Protein AF-A0A3N5FBN2-F1 (afdb_monomer_lite)

Sequence (336 aa):
PTGGQVFPREQIDEIKRAEARDLQRFDVDFDLPEHFTPEFPAPIFLTTRPDLGDVTGGRALTIKNFYDIMIGKLTPVQMEGLRLLLTPFPQEEFNQTEDRKVADPSLGVTCLDCHANFHTNAAFHLTPDVRPQNVRTRLDTPSLRAMFNQQIHGSKRSLRSVEDFTEFEQRTAYFNGDHVSATRKGVNLPDRPNQVAMMAQMQNIIDLPPAPKLDPRGRLLPDKASAAELEGERVFLGKGRCAECHVPGMSFLDNNMHDLRLERFYETGQVANQQKTIPDGPIKTFTLRGIKDSPPYLHDGRLLTLADTAEYFNLVLGLKLTQPEKDSLVAYMLAL

Foldseek 3Di:
DDFWKAAAPVLQVQCCVQPVFGPDFPPDHDDDDPVLWFDPPDFWAFQVCNVPAGLQPRDWDALRCLCVSCPPPDDPLLSLLSNQQRQADAFQQAAQDPNHRDDHGHNHDGNCSCCTNQAGRQIWTFQLPDDDPQAGAIFTRHRLAQQLLAQADDFQDRQGHVLSVVQCCQQAVRHSRDNVSCVVRPGDGDDRVGNSVSNRVNSNGTHFHDLPQADLQQDGDPVPDDPLLNLLVVCCVPLLVQCVALPRNSQGGDNDWDFLQCCVPDPFQDADPSHGHDGPPTTGGDGLRNVQRGADDDRRRPRSAQLSVLVVSCVSVVSPDDPSNSSSNSSNSVSD

Structure (mmCIF, N/CA/C/O backbone):
data_AF-A0A3N5FBN2-F1
#
_entry.id   AF-A0A3N5FBN2-F1
#
loop_
_atom_site.group_PDB
_atom_site.id
_atom_site.type_symbol
_atom_site.label_atom_id
_atom_site.label_alt_id
_atom_site.label_comp_id
_atom_site.label_asym_id
_atom_site.label_entity_id
_atom_site.label_seq_id
_atom_site.pdbx_PDB_ins_code
_atom_site.Cartn_x
_atom_site.Cartn_y
_atom_site.Cartn_z
_atom_site.occupancy
_atom_site.B_iso_or_equiv
_atom_site.auth_seq_id
_atom_site.auth_comp_id
_atom_site.auth_asym_id
_atom_site.auth_atom_id
_atom_site.pdbx_PDB_model_num
ATOM 1 N N . PRO A 1 1 ? 20.652 -11.255 5.566 1.00 55.09 1 PRO A N 1
ATOM 2 C CA . PRO A 1 1 ? 20.003 -10.996 4.256 1.00 55.09 1 PRO A CA 1
ATOM 3 C C . PRO A 1 1 ? 20.655 -9.817 3.525 1.00 55.09 1 PRO A C 1
ATOM 5 O O . PRO A 1 1 ? 20.899 -8.772 4.131 1.00 55.09 1 PRO A O 1
ATOM 8 N N . THR A 1 2 ? 20.937 -9.992 2.236 1.00 69.88 2 THR A N 1
ATOM 9 C CA . THR A 1 2 ? 21.115 -8.886 1.283 1.00 69.88 2 THR A CA 1
ATOM 10 C C . THR A 1 2 ? 19.824 -8.049 1.265 1.00 69.88 2 THR A C 1
ATOM 12 O O . THR A 1 2 ? 18.771 -8.519 1.694 1.00 69.88 2 THR A O 1
ATOM 15 N N . GLY A 1 3 ? 19.907 -6.768 0.901 1.00 72.94 3 GLY A N 1
ATOM 16 C CA . GLY A 1 3 ? 18.744 -5.874 0.823 1.00 72.94 3 GLY A CA 1
ATOM 17 C C . GLY A 1 3 ? 17.663 -6.364 -0.145 1.00 72.94 3 GLY A C 1
ATOM 18 O O . GLY A 1 3 ? 17.723 -7.478 -0.666 1.00 72.94 3 GLY A O 1
ATOM 19 N N . GLY A 1 4 ? 16.689 -5.500 -0.418 1.00 85.50 4 GLY A N 1
ATOM 20 C CA . GLY A 1 4 ? 15.937 -5.633 -1.660 1.00 85.50 4 GLY A CA 1
ATOM 21 C C . GLY A 1 4 ? 14.522 -6.153 -1.575 1.00 85.50 4 GLY A C 1
ATOM 22 O O . GLY A 1 4 ? 14.041 -6.538 -0.508 1.00 85.50 4 GLY A O 1
ATOM 23 N N . GLN A 1 5 ? 13.870 -6.072 -2.727 1.00 93.75 5 GLN A N 1
ATOM 24 C CA . GLN A 1 5 ? 12.488 -6.476 -2.926 1.00 93.75 5 GLN A CA 1
ATOM 25 C C . GLN A 1 5 ? 12.387 -8.006 -2.942 1.00 93.75 5 GLN A C 1
ATOM 27 O O . GLN A 1 5 ? 13.303 -8.695 -3.407 1.00 93.75 5 GLN A O 1
ATOM 32 N N . VAL A 1 6 ? 11.289 -8.527 -2.403 1.00 95.75 6 VAL A N 1
ATOM 33 C CA . VAL A 1 6 ? 10.918 -9.945 -2.427 1.00 95.75 6 VAL A CA 1
ATOM 34 C C . VAL A 1 6 ? 9.430 -10.022 -2.748 1.00 95.75 6 VAL A C 1
ATOM 36 O O . VAL A 1 6 ? 8.633 -9.297 -2.152 1.00 95.75 6 VAL A O 1
ATOM 39 N N . PHE A 1 7 ? 9.071 -10.889 -3.691 1.00 96.88 7 PHE A N 1
ATOM 40 C CA . PHE A 1 7 ? 7.720 -11.006 -4.236 1.00 96.88 7 PHE A CA 1
ATOM 41 C C . PHE A 1 7 ? 7.067 -12.327 -3.815 1.00 96.88 7 PHE A C 1
ATOM 43 O O . PHE A 1 7 ? 7.776 -13.331 -3.700 1.00 96.88 7 PHE A O 1
ATOM 50 N N . PRO A 1 8 ? 5.737 -12.362 -3.618 1.00 96.69 8 PRO A N 1
ATOM 51 C CA . PRO A 1 8 ? 5.014 -13.607 -3.381 1.00 96.69 8 PRO A CA 1
ATOM 52 C C . PRO A 1 8 ? 5.072 -14.520 -4.613 1.00 96.69 8 PRO A C 1
ATOM 54 O O . PRO A 1 8 ? 5.223 -14.068 -5.753 1.00 96.69 8 PRO A O 1
ATOM 57 N N . ARG A 1 9 ? 4.897 -15.825 -4.391 1.00 95.94 9 ARG A N 1
ATOM 58 C CA . ARG A 1 9 ? 4.989 -16.839 -5.449 1.00 95.94 9 ARG A CA 1
ATOM 59 C C . ARG A 1 9 ? 3.986 -16.623 -6.585 1.00 95.94 9 ARG A C 1
ATOM 61 O O . ARG A 1 9 ? 4.355 -16.774 -7.742 1.00 95.94 9 ARG A O 1
ATOM 68 N N . GLU A 1 10 ? 2.758 -16.226 -6.268 1.00 95.62 10 GLU A N 1
ATOM 69 C CA . GLU A 1 10 ? 1.705 -15.987 -7.264 1.00 95.62 10 GLU A CA 1
ATOM 70 C C . GLU A 1 10 ? 2.082 -14.870 -8.246 1.00 95.62 10 GLU A C 1
ATOM 72 O O . GLU A 1 10 ? 1.910 -15.023 -9.455 1.00 95.62 10 GLU A O 1
ATOM 77 N N . GLN A 1 11 ? 2.686 -13.785 -7.744 1.00 97.19 11 GLN A N 1
ATOM 78 C CA . GLN A 1 11 ? 3.210 -12.701 -8.577 1.00 97.19 11 GLN A CA 1
ATOM 79 C C . GLN A 1 11 ? 4.353 -13.192 -9.475 1.00 97.19 11 GLN A C 1
ATOM 81 O O . GLN A 1 11 ? 4.387 -12.861 -10.660 1.00 97.19 11 GLN A O 1
ATOM 86 N N . ILE A 1 12 ? 5.289 -13.975 -8.925 1.00 97.62 12 ILE A N 1
ATOM 87 C CA . ILE A 1 12 ? 6.411 -14.544 -9.689 1.00 97.62 12 ILE A CA 1
ATOM 88 C C . ILE A 1 12 ? 5.877 -15.417 -10.831 1.00 97.62 12 ILE A C 1
ATOM 90 O O . ILE A 1 12 ? 6.264 -15.225 -11.985 1.00 97.62 12 ILE A O 1
ATOM 94 N N . ASP A 1 13 ? 4.967 -16.341 -10.520 1.00 97.75 13 ASP A N 1
ATOM 95 C CA . ASP A 1 13 ? 4.407 -17.286 -11.484 1.00 97.75 13 ASP A CA 1
ATOM 96 C C . ASP A 1 13 ? 3.589 -16.562 -12.572 1.00 97.75 13 ASP A C 1
ATOM 98 O O . ASP A 1 13 ? 3.721 -16.877 -13.760 1.00 97.75 13 ASP A O 1
ATOM 102 N N . GLU A 1 14 ? 2.806 -15.540 -12.209 1.00 97.81 14 GLU A N 1
ATOM 103 C CA . GLU A 1 14 ? 2.014 -14.759 -13.164 1.00 97.81 14 GLU A CA 1
ATOM 104 C C . GLU A 1 14 ? 2.883 -13.923 -14.108 1.00 97.81 14 GLU A C 1
ATOM 106 O O . GLU A 1 14 ? 2.680 -13.959 -15.325 1.00 97.81 14 GLU A O 1
ATOM 111 N N . ILE A 1 15 ? 3.887 -13.211 -13.590 1.00 98.00 15 ILE A N 1
ATOM 112 C CA . ILE A 1 15 ? 4.797 -12.404 -14.417 1.00 98.00 15 ILE A CA 1
ATOM 113 C C . ILE A 1 15 ? 5.663 -13.298 -15.307 1.00 98.00 15 ILE A C 1
ATOM 115 O O . ILE A 1 15 ? 5.871 -12.987 -16.484 1.00 98.00 15 ILE A O 1
ATOM 119 N N . LYS A 1 16 ? 6.092 -14.460 -14.811 1.00 97.56 16 LYS A N 1
ATOM 120 C CA . LYS A 1 16 ? 6.801 -15.451 -15.625 1.00 97.56 16 LYS A CA 1
ATOM 121 C C . LYS A 1 16 ? 5.926 -15.965 -16.763 1.00 97.56 16 LYS A C 1
ATOM 123 O O . LYS A 1 16 ? 6.380 -16.017 -17.906 1.00 97.56 16 LYS A O 1
ATOM 128 N N . ARG A 1 17 ? 4.661 -16.286 -16.484 1.00 97.94 17 ARG A N 1
ATOM 129 C CA . ARG A 1 17 ? 3.686 -16.743 -17.485 1.00 97.94 17 ARG A CA 1
ATOM 130 C C . ARG A 1 17 ? 3.372 -15.668 -18.524 1.00 97.94 17 ARG A C 1
ATOM 132 O O . ARG A 1 17 ? 3.369 -15.956 -19.720 1.00 97.94 17 ARG A O 1
ATOM 139 N N . ALA A 1 18 ? 3.084 -14.447 -18.085 1.00 97.00 18 ALA A N 1
ATOM 140 C CA . ALA A 1 18 ? 2.644 -13.370 -18.960 1.00 97.00 18 ALA A CA 1
ATOM 141 C C . ALA A 1 18 ? 3.819 -12.729 -19.706 1.00 97.00 18 ALA A C 1
ATOM 143 O O . ALA A 1 18 ? 3.781 -12.572 -20.927 1.00 97.00 18 ALA A O 1
ATOM 144 N N . GLU A 1 19 ? 4.894 -12.377 -19.004 1.00 96.38 19 GLU A N 1
ATOM 145 C CA . GLU A 1 19 ? 5.986 -11.556 -19.528 1.00 96.38 19 GLU A CA 1
ATOM 146 C C . GLU A 1 19 ? 7.231 -12.355 -19.923 1.00 96.38 19 GLU A C 1
ATOM 148 O O . GLU A 1 19 ? 8.004 -11.851 -20.735 1.00 96.38 19 GLU A O 1
ATOM 153 N N . ALA A 1 20 ? 7.376 -13.604 -19.458 1.00 95.44 20 ALA A N 1
ATOM 154 C CA . ALA A 1 20 ? 8.627 -14.374 -19.498 1.00 95.44 20 ALA A CA 1
ATOM 155 C C . ALA A 1 20 ? 9.775 -13.697 -18.722 1.00 95.44 20 ALA A C 1
ATOM 157 O O . ALA A 1 20 ? 10.949 -13.897 -19.027 1.00 95.44 20 ALA A O 1
ATOM 158 N N . ARG A 1 21 ? 9.422 -12.892 -17.712 1.00 95.62 21 ARG A N 1
ATOM 159 C CA . ARG A 1 21 ? 10.345 -12.236 -16.784 1.00 95.62 21 ARG A CA 1
ATOM 160 C C . ARG A 1 21 ? 10.300 -12.968 -15.447 1.00 95.62 21 ARG A C 1
ATOM 162 O O . ARG A 1 21 ? 9.219 -13.298 -14.975 1.00 95.62 21 ARG A O 1
ATOM 169 N N . ASP A 1 22 ? 11.461 -13.247 -14.865 1.00 95.31 22 ASP A N 1
ATOM 170 C CA . ASP A 1 22 ? 11.550 -13.974 -13.597 1.00 95.31 22 ASP A CA 1
ATOM 171 C C . ASP A 1 22 ? 11.827 -13.010 -12.437 1.00 95.31 22 ASP A C 1
ATOM 173 O O . ASP A 1 22 ? 12.806 -12.258 -12.453 1.00 95.31 22 ASP A O 1
ATOM 177 N N . LEU A 1 23 ? 10.929 -13.025 -11.452 1.00 97.00 23 LEU A N 1
ATOM 178 C CA . LEU A 1 23 ? 11.005 -12.229 -10.228 1.00 97.00 23 LEU A CA 1
ATOM 179 C C . LEU A 1 23 ? 11.581 -13.030 -9.045 1.00 97.00 23 LEU A C 1
ATOM 181 O O . LEU A 1 23 ? 11.702 -12.500 -7.939 1.00 97.00 23 LEU A O 1
ATOM 185 N N . GLN A 1 24 ? 11.951 -14.296 -9.259 1.00 96.62 24 GLN A N 1
ATOM 186 C CA . GLN A 1 24 ? 12.518 -15.147 -8.225 1.00 96.62 24 GLN A CA 1
ATOM 187 C C . GLN A 1 24 ? 13.975 -14.787 -7.934 1.00 96.62 24 GLN A C 1
ATOM 189 O O . GLN A 1 24 ? 14.838 -14.782 -8.817 1.00 96.62 24 GLN A O 1
ATOM 194 N N . ARG A 1 25 ? 14.267 -14.567 -6.652 1.00 95.56 25 ARG A N 1
ATOM 195 C CA . ARG A 1 25 ? 15.630 -14.414 -6.152 1.00 95.56 25 ARG A CA 1
ATOM 196 C C . ARG A 1 25 ? 16.228 -15.768 -5.783 1.00 95.56 25 ARG A C 1
ATOM 198 O O . ARG A 1 25 ? 15.530 -16.640 -5.286 1.00 95.56 25 ARG A O 1
ATOM 205 N N . PHE A 1 26 ? 17.532 -15.941 -5.997 1.00 94.56 26 PHE A N 1
ATOM 206 C CA . PHE A 1 26 ? 18.230 -17.179 -5.612 1.00 94.56 26 PHE A CA 1
ATOM 207 C C . PHE A 1 26 ? 18.734 -17.173 -4.161 1.00 94.56 26 PHE A C 1
ATOM 209 O O . PHE A 1 26 ? 19.199 -18.199 -3.670 1.00 94.56 26 PHE A O 1
ATOM 216 N N . ASP A 1 27 ? 18.735 -16.013 -3.496 1.00 93.19 27 ASP A N 1
ATOM 217 C CA . ASP A 1 27 ? 19.344 -15.815 -2.176 1.00 93.19 27 ASP A CA 1
ATOM 218 C C . ASP A 1 27 ? 18.335 -15.666 -1.027 1.00 93.19 27 ASP A C 1
ATOM 220 O O . ASP A 1 27 ? 18.734 -15.702 0.139 1.00 93.19 27 ASP A O 1
ATOM 224 N N . VAL A 1 28 ? 17.049 -15.489 -1.339 1.00 92.69 28 VAL A N 1
ATOM 225 C CA . VAL A 1 28 ? 15.956 -15.367 -0.370 1.00 92.69 28 VAL A CA 1
ATOM 226 C C . VAL A 1 28 ? 14.634 -15.783 -1.011 1.00 92.69 28 VAL A C 1
ATOM 228 O O . VAL A 1 28 ? 14.390 -15.474 -2.176 1.00 92.69 28 VAL A O 1
ATOM 231 N N . ASP A 1 29 ? 13.779 -16.425 -0.219 1.00 91.94 29 ASP A N 1
ATOM 232 C CA . ASP A 1 29 ? 12.409 -16.778 -0.588 1.00 91.94 29 ASP A CA 1
ATOM 233 C C . ASP A 1 29 ? 11.395 -15.937 0.198 1.00 91.94 29 ASP A C 1
ATOM 235 O O . ASP A 1 29 ? 11.692 -15.396 1.268 1.00 91.94 29 ASP A O 1
ATOM 239 N N . PHE A 1 30 ? 10.181 -15.842 -0.342 1.00 94.44 30 PHE A N 1
ATOM 240 C CA . PHE A 1 30 ? 9.044 -15.242 0.346 1.00 94.44 30 PHE A CA 1
ATOM 241 C C . PHE A 1 30 ? 8.575 -16.132 1.504 1.00 94.44 30 PHE A C 1
ATOM 243 O O . PHE A 1 30 ? 8.477 -17.351 1.360 1.00 94.44 30 PHE A O 1
ATOM 250 N N . ASP A 1 31 ? 8.299 -15.525 2.657 1.00 91.75 31 ASP A N 1
ATOM 251 C CA . ASP A 1 31 ? 8.153 -16.223 3.936 1.00 91.75 31 ASP A CA 1
ATOM 252 C C . ASP A 1 31 ? 6.702 -16.426 4.397 1.00 91.75 31 ASP A C 1
ATOM 254 O O . ASP A 1 31 ? 6.462 -17.225 5.305 1.00 91.75 31 ASP A O 1
ATOM 258 N N . LEU A 1 32 ? 5.729 -15.744 3.782 1.00 94.31 32 LEU A N 1
ATOM 259 C CA . LEU A 1 32 ? 4.322 -15.849 4.169 1.00 94.31 32 LEU A CA 1
ATOM 260 C C . LEU A 1 32 ? 3.564 -16.897 3.332 1.00 94.31 32 LEU A C 1
ATOM 262 O O . LEU A 1 32 ? 3.661 -16.897 2.104 1.00 94.31 32 LEU A O 1
ATOM 266 N N . PRO A 1 33 ? 2.770 -17.773 3.975 1.00 93.44 33 PRO A N 1
ATOM 267 C CA . PRO A 1 33 ? 1.781 -18.607 3.296 1.00 93.44 33 PRO A CA 1
ATOM 268 C C . PRO A 1 33 ? 0.705 -17.793 2.562 1.00 93.44 33 PRO A C 1
ATOM 270 O O . PRO A 1 33 ? 0.315 -16.724 3.021 1.00 93.44 33 PRO A O 1
ATOM 273 N N . GLU A 1 34 ? 0.136 -18.378 1.507 1.00 91.31 34 GLU A N 1
ATOM 274 C CA . GLU A 1 34 ? -0.904 -17.776 0.646 1.00 91.31 34 GLU A CA 1
ATOM 275 C C . GLU A 1 34 ? -2.137 -17.264 1.415 1.00 91.31 34 GLU A C 1
ATOM 277 O O . GLU A 1 34 ? -2.664 -16.195 1.142 1.00 91.31 34 GLU A O 1
ATOM 282 N N . HIS A 1 35 ? -2.581 -17.968 2.459 1.00 92.38 35 HIS A N 1
ATOM 283 C CA . HIS A 1 35 ? -3.747 -17.538 3.245 1.00 92.38 35 HIS A CA 1
ATOM 284 C C . HIS A 1 35 ? -3.490 -16.313 4.145 1.00 92.38 35 HIS A C 1
ATOM 286 O O . HIS A 1 35 ? -4.415 -15.843 4.807 1.00 92.38 35 HIS A O 1
ATOM 292 N N . PHE A 1 36 ? -2.247 -15.822 4.204 1.00 95.50 36 PHE A N 1
ATOM 293 C CA . PHE A 1 36 ? -1.873 -14.569 4.866 1.00 95.50 36 PHE A CA 1
ATOM 294 C C . PHE A 1 36 ? -1.474 -13.469 3.875 1.00 95.50 36 PHE A C 1
ATOM 296 O O . PHE A 1 36 ? -1.027 -12.405 4.305 1.00 95.50 36 PHE A O 1
ATOM 303 N N . THR A 1 37 ? -1.629 -13.704 2.571 1.00 95.56 37 THR A N 1
ATOM 304 C CA . THR A 1 37 ? -1.415 -12.697 1.529 1.00 95.56 37 THR A CA 1
ATOM 305 C C . THR A 1 37 ? -2.749 -12.177 0.975 1.00 95.56 37 THR A C 1
ATOM 307 O O . THR A 1 37 ? -3.788 -12.809 1.186 1.00 95.56 37 THR A O 1
ATOM 310 N N . PRO A 1 38 ? -2.760 -11.004 0.315 1.00 95.88 38 PRO A N 1
ATOM 311 C CA . PRO A 1 38 ? -3.951 -10.437 -0.312 1.00 95.88 38 PRO A CA 1
ATOM 312 C C . PRO A 1 38 ? -4.529 -11.347 -1.390 1.00 95.88 38 PRO A C 1
ATOM 314 O O . PRO A 1 38 ? -3.824 -12.181 -1.954 1.00 95.88 38 PRO A O 1
ATOM 317 N N . GLU A 1 39 ? -5.793 -11.113 -1.743 1.00 93.88 39 GLU A N 1
ATOM 318 C CA . GLU A 1 39 ? -6.372 -11.691 -2.955 1.00 93.88 39 GLU A CA 1
ATOM 319 C C . GLU A 1 39 ? -5.544 -11.289 -4.186 1.00 93.88 39 GLU A C 1
ATOM 321 O O . GLU A 1 39 ? -5.259 -10.105 -4.407 1.00 93.88 39 GLU A O 1
ATOM 326 N N . PHE A 1 40 ? -5.199 -12.276 -5.015 1.00 95.56 40 PHE A N 1
ATOM 327 C CA . PHE A 1 40 ? -4.430 -12.072 -6.232 1.00 95.56 40 PHE A CA 1
ATOM 328 C C . PHE A 1 40 ? -5.126 -12.673 -7.472 1.00 95.56 40 PHE A C 1
ATOM 330 O O . PHE A 1 40 ? -5.479 -13.853 -7.464 1.00 95.56 40 PHE A O 1
ATOM 337 N N . PRO A 1 41 ? -5.278 -11.914 -8.577 1.00 95.56 41 PRO A N 1
ATOM 338 C CA . PRO A 1 41 ? -5.005 -10.484 -8.707 1.00 95.56 41 PRO A CA 1
ATOM 339 C C . PRO A 1 41 ? -6.118 -9.631 -8.082 1.00 95.56 41 PRO A C 1
ATOM 341 O O . PRO A 1 41 ? -7.301 -9.928 -8.218 1.00 95.56 41 PRO A O 1
ATOM 344 N N . ALA A 1 42 ? -5.742 -8.510 -7.472 1.00 96.00 42 ALA A N 1
ATOM 345 C CA . ALA A 1 42 ? -6.706 -7.601 -6.865 1.00 96.00 42 ALA A CA 1
ATOM 346 C C . ALA A 1 42 ? -7.579 -6.880 -7.923 1.00 96.00 42 ALA A C 1
ATOM 348 O O . ALA A 1 42 ? -7.069 -6.502 -8.985 1.00 96.00 42 ALA A O 1
ATOM 349 N N . PRO A 1 43 ? -8.867 -6.603 -7.645 1.00 97.25 43 PRO A N 1
ATOM 350 C CA . PRO A 1 43 ? -9.725 -5.841 -8.553 1.00 97.25 43 PRO A CA 1
ATOM 351 C C . PRO A 1 43 ? -9.313 -4.362 -8.640 1.00 97.25 43 PRO A C 1
ATOM 353 O O . PRO A 1 43 ? -8.721 -3.811 -7.704 1.00 97.25 43 PRO A O 1
ATOM 356 N N . ILE A 1 44 ? -9.683 -3.689 -9.736 1.00 98.06 44 ILE A N 1
ATOM 357 C CA . ILE A 1 44 ? -9.472 -2.240 -9.914 1.00 98.06 44 ILE A CA 1
ATOM 358 C C . ILE A 1 44 ? -10.810 -1.531 -10.068 1.00 98.06 44 ILE A C 1
ATOM 360 O O . ILE A 1 44 ? -11.592 -1.849 -10.959 1.00 98.06 44 ILE A O 1
ATOM 364 N N . PHE A 1 45 ? -11.015 -0.497 -9.257 1.00 97.81 45 PHE A N 1
ATOM 365 C CA . PHE A 1 45 ? -12.152 0.414 -9.347 1.00 97.81 45 PHE A CA 1
ATOM 366 C C . PHE A 1 45 ? -11.659 1.790 -9.796 1.00 97.81 45 PHE A C 1
ATOM 368 O O . PHE A 1 45 ? -10.576 2.219 -9.398 1.00 97.81 45 PHE A O 1
ATOM 375 N N . LEU A 1 46 ? -12.433 2.476 -10.641 1.00 98.12 46 LEU A N 1
ATOM 376 C CA . LEU A 1 46 ? -12.060 3.783 -11.188 1.00 98.12 46 LEU A CA 1
ATOM 377 C C . LEU A 1 46 ? -12.990 4.880 -10.673 1.00 98.12 46 LEU A C 1
ATOM 379 O O . LEU A 1 46 ? -14.202 4.805 -10.876 1.00 98.12 46 LEU A O 1
ATOM 383 N N . THR A 1 47 ? -12.423 5.959 -10.129 1.00 97.19 47 THR A N 1
ATOM 384 C CA . THR A 1 47 ? -13.194 7.139 -9.689 1.00 97.19 47 THR A CA 1
ATOM 385 C C . THR A 1 47 ? -13.890 7.850 -10.853 1.00 97.19 47 THR A C 1
ATOM 387 O O . THR A 1 47 ? -14.924 8.491 -10.680 1.00 97.19 47 THR A O 1
ATOM 390 N N . THR A 1 48 ? -13.342 7.727 -12.065 1.00 97.19 48 THR A N 1
ATOM 391 C CA . THR A 1 48 ? -13.867 8.338 -13.295 1.00 97.19 48 THR A CA 1
ATOM 392 C C . THR A 1 48 ? -14.967 7.514 -13.963 1.00 97.19 48 THR A C 1
ATOM 394 O O . THR A 1 48 ? -15.705 8.048 -14.792 1.00 97.19 48 THR A O 1
ATOM 397 N N . ARG A 1 49 ? -15.072 6.221 -13.630 1.00 96.31 49 ARG A N 1
ATOM 398 C CA . ARG A 1 49 ? -16.039 5.261 -14.188 1.00 96.31 49 ARG A CA 1
ATOM 399 C C . ARG A 1 49 ? -16.576 4.318 -13.101 1.00 96.31 49 ARG A C 1
ATOM 401 O O . ARG A 1 49 ? -16.400 3.101 -13.203 1.00 96.31 49 ARG A O 1
ATOM 408 N N . PRO A 1 50 ? -17.246 4.857 -12.063 1.00 95.81 50 PRO A N 1
ATOM 409 C CA . PRO A 1 50 ? -17.773 4.048 -10.962 1.00 95.81 50 PRO A CA 1
ATOM 410 C C . PRO A 1 50 ? -18.852 3.049 -11.415 1.00 95.81 50 PRO A C 1
ATOM 412 O O . PRO A 1 50 ? -19.146 2.091 -10.708 1.00 95.81 50 PRO A O 1
ATOM 415 N N . ASP A 1 51 ? -19.429 3.245 -12.604 1.00 96.31 51 ASP A N 1
ATOM 416 C CA . ASP A 1 51 ? -20.417 2.363 -13.224 1.00 96.31 51 ASP A CA 1
ATOM 417 C C . ASP A 1 51 ? -19.853 1.006 -13.678 1.00 96.31 51 ASP A C 1
ATOM 419 O O . ASP A 1 51 ? -20.619 0.064 -13.862 1.00 96.31 51 ASP A O 1
ATOM 423 N N . LEU A 1 52 ? -18.533 0.890 -13.864 1.00 96.94 52 LEU A N 1
ATOM 424 C CA . LEU A 1 52 ? -17.915 -0.305 -14.447 1.00 96.94 52 LEU A CA 1
ATOM 425 C C . LEU A 1 52 ? -17.609 -1.424 -13.443 1.00 96.94 52 LEU A C 1
ATOM 427 O O . LEU A 1 52 ? -17.349 -2.547 -13.870 1.00 96.94 52 LEU A O 1
ATOM 431 N N . GLY A 1 53 ? -17.627 -1.149 -12.135 1.00 96.44 53 GLY A N 1
ATOM 432 C CA . GLY A 1 53 ? -17.171 -2.114 -11.129 1.00 96.44 53 GLY A CA 1
ATOM 433 C C . GLY A 1 53 ? -15.682 -2.456 -11.292 1.00 96.44 53 GLY A C 1
ATOM 434 O O . GLY A 1 53 ? -14.876 -1.559 -11.539 1.00 96.44 53 GLY A O 1
ATOM 435 N N . ASP A 1 54 ? -15.318 -3.736 -11.143 1.00 97.31 54 ASP A N 1
ATOM 436 C CA . ASP A 1 54 ? -13.946 -4.196 -11.399 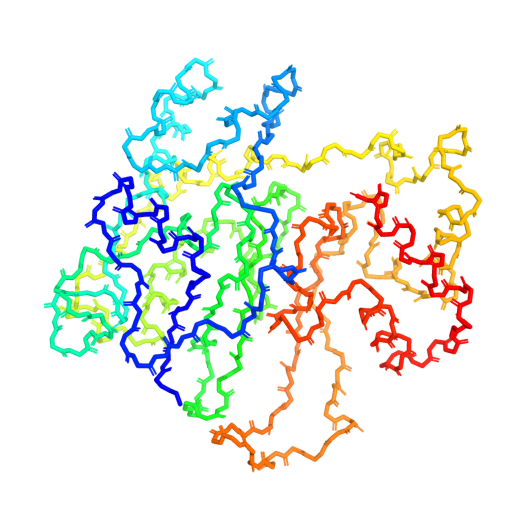1.00 97.31 54 ASP A CA 1
ATOM 437 C C . ASP A 1 54 ? -13.616 -4.128 -12.897 1.00 97.31 54 ASP A C 1
ATOM 439 O O . ASP A 1 54 ? -14.152 -4.880 -13.715 1.00 97.31 54 ASP A O 1
ATOM 443 N N . VAL A 1 55 ? -12.682 -3.250 -13.264 1.00 97.62 55 VAL A N 1
ATOM 444 C CA . VAL A 1 55 ? -12.290 -3.055 -14.663 1.00 97.62 55 VAL A CA 1
ATOM 445 C C . VAL A 1 55 ? -11.307 -4.101 -15.187 1.00 97.62 55 VAL A C 1
ATOM 447 O O . VAL A 1 55 ? -11.071 -4.122 -16.399 1.00 97.62 55 VAL A O 1
ATOM 450 N N . THR A 1 56 ? -10.742 -4.954 -14.327 1.00 96.19 56 THR A N 1
ATOM 451 C CA . THR A 1 56 ? -9.742 -5.964 -14.719 1.00 96.19 56 THR A CA 1
ATOM 452 C C . THR A 1 56 ? -10.366 -7.251 -15.245 1.00 96.19 56 THR A C 1
ATOM 454 O O . THR A 1 56 ? -9.773 -7.922 -16.098 1.00 96.19 56 THR A O 1
ATOM 457 N N . GLY A 1 57 ? -11.571 -7.581 -14.768 1.00 92.44 57 GLY A N 1
ATOM 458 C CA . GLY A 1 57 ? -12.206 -8.869 -15.026 1.00 92.44 57 GLY A CA 1
ATOM 459 C C . GLY A 1 57 ? -11.431 -10.024 -14.389 1.00 92.44 57 GLY A C 1
ATOM 460 O O . GLY A 1 57 ? -11.300 -11.073 -15.018 1.00 92.44 57 GLY A O 1
ATOM 461 N N . GLY A 1 58 ? -10.853 -9.803 -13.201 1.00 95.50 58 GLY A N 1
ATOM 462 C CA . GLY A 1 58 ? -10.037 -10.788 -12.480 1.00 95.50 58 GLY A CA 1
ATOM 463 C C . GLY A 1 58 ? -8.677 -11.093 -13.120 1.00 95.50 58 GLY A C 1
ATOM 464 O O . GLY A 1 58 ? -8.135 -12.178 -12.924 1.00 95.50 58 GLY A O 1
ATOM 465 N N . ARG A 1 59 ? -8.124 -10.176 -13.929 1.00 97.19 59 ARG A N 1
ATOM 466 C CA . ARG A 1 59 ? -6.816 -10.346 -14.592 1.00 97.19 59 ARG A CA 1
ATOM 467 C C . ARG A 1 59 ? -5.743 -9.468 -13.947 1.00 97.19 59 ARG A C 1
ATOM 469 O O . ARG A 1 59 ? -5.977 -8.291 -13.677 1.00 97.19 59 ARG A O 1
ATOM 476 N N . ALA A 1 60 ? -4.536 -10.008 -13.782 1.00 97.44 60 ALA A N 1
ATOM 477 C CA . ALA A 1 60 ? -3.365 -9.211 -13.429 1.00 97.44 60 ALA A CA 1
ATOM 478 C C . ALA A 1 60 ? -2.985 -8.296 -14.604 1.00 97.44 60 ALA A C 1
ATOM 480 O O . ALA A 1 60 ? -2.882 -8.750 -15.751 1.00 97.44 60 ALA A O 1
ATOM 481 N N . LEU A 1 61 ? -2.785 -7.007 -14.335 1.00 97.75 61 LEU A N 1
ATOM 482 C CA . LEU A 1 61 ? -2.261 -6.067 -15.316 1.00 97.75 61 LEU A CA 1
ATOM 483 C C . LEU A 1 61 ? -0.783 -6.342 -15.573 1.00 97.75 61 LEU A C 1
ATOM 485 O O . LEU A 1 61 ? 0.016 -6.458 -14.652 1.00 97.75 61 LEU A O 1
ATOM 489 N N . THR A 1 62 ? -0.430 -6.396 -16.850 1.00 98.06 62 THR A N 1
ATOM 490 C CA . THR A 1 62 ? 0.937 -6.579 -17.341 1.00 98.06 62 THR A CA 1
ATOM 491 C C . THR A 1 62 ? 1.168 -5.657 -18.524 1.00 98.06 62 THR A C 1
ATOM 493 O O . THR A 1 62 ? 0.216 -5.219 -19.189 1.00 98.06 62 THR A O 1
ATOM 496 N N . ILE A 1 63 ? 2.432 -5.413 -18.871 1.00 98.12 63 ILE A N 1
ATOM 497 C CA . ILE A 1 63 ? 2.756 -4.582 -20.041 1.00 98.12 63 ILE A CA 1
ATOM 498 C C . ILE A 1 63 ? 2.203 -5.169 -21.354 1.00 98.12 63 ILE A C 1
ATOM 500 O O . ILE A 1 63 ? 2.055 -4.455 -22.344 1.00 98.12 63 ILE A O 1
ATOM 504 N N . LYS A 1 64 ? 1.856 -6.464 -21.375 1.00 98.06 64 LYS A N 1
ATOM 505 C CA . LYS A 1 64 ? 1.327 -7.155 -22.559 1.00 98.06 64 LYS A CA 1
ATOM 506 C C . LYS A 1 64 ? -0.192 -7.093 -22.707 1.00 98.06 64 LYS A C 1
ATOM 508 O O . LYS A 1 64 ? -0.678 -7.299 -23.815 1.00 98.06 64 LYS A O 1
ATOM 513 N N . ASN A 1 65 ? -0.944 -6.839 -21.633 1.00 97.81 65 ASN A N 1
ATOM 514 C CA . ASN A 1 65 ? -2.413 -6.899 -21.662 1.00 97.81 65 ASN A CA 1
ATOM 515 C C . ASN A 1 65 ? -3.112 -5.588 -21.266 1.00 97.81 65 ASN A C 1
ATOM 517 O O . ASN A 1 65 ? -4.314 -5.463 -21.499 1.00 97.81 65 ASN A O 1
ATOM 521 N N . PHE A 1 66 ? -2.391 -4.606 -20.709 1.00 98.38 66 PHE A N 1
ATOM 522 C CA . PHE A 1 66 ? -3.007 -3.399 -20.147 1.00 98.38 66 PHE A CA 1
ATOM 523 C C . PHE A 1 66 ? -3.868 -2.637 -21.156 1.00 98.38 66 PHE A C 1
ATOM 525 O O . PHE A 1 66 ? -4.953 -2.180 -20.808 1.00 98.38 66 PHE A O 1
ATOM 532 N N . TYR A 1 67 ? -3.419 -2.544 -22.412 1.00 98.44 67 TYR A N 1
ATOM 533 C CA . TYR A 1 67 ? -4.149 -1.828 -23.451 1.00 98.44 67 TYR A CA 1
ATOM 534 C C . TYR A 1 67 ? -5.494 -2.497 -23.762 1.00 98.44 67 TYR A C 1
ATOM 536 O O . TYR A 1 67 ? -6.512 -1.817 -23.754 1.00 98.44 67 TYR A O 1
ATOM 544 N N . ASP A 1 68 ? -5.519 -3.822 -23.956 1.00 98.06 68 ASP A N 1
ATOM 545 C CA . ASP A 1 68 ? -6.755 -4.601 -24.162 1.00 98.06 68 ASP A CA 1
ATOM 546 C C . ASP A 1 68 ? -7.731 -4.434 -22.992 1.00 98.06 68 ASP A C 1
ATOM 548 O O . ASP A 1 68 ? -8.921 -4.194 -23.183 1.00 98.06 68 ASP A O 1
ATOM 552 N N . ILE A 1 69 ? -7.216 -4.505 -21.762 1.00 98.00 69 ILE A N 1
ATOM 553 C CA . ILE A 1 69 ? -8.041 -4.393 -20.557 1.00 98.00 69 ILE A CA 1
ATOM 554 C C . ILE A 1 69 ? -8.639 -2.987 -20.419 1.00 98.00 69 ILE A C 1
ATOM 556 O O . ILE A 1 69 ? -9.786 -2.852 -19.983 1.00 98.00 69 ILE A O 1
ATOM 560 N N . MET A 1 70 ? -7.883 -1.944 -20.763 1.00 98.19 70 MET A N 1
ATOM 561 C CA . MET A 1 70 ? -8.193 -0.566 -20.372 1.00 98.19 70 MET A CA 1
ATOM 562 C C . MET A 1 70 ? -8.682 0.338 -21.507 1.00 98.19 70 MET A C 1
ATOM 564 O O . MET A 1 70 ? -9.153 1.453 -21.246 1.00 98.19 70 MET A O 1
ATOM 568 N N . ILE A 1 71 ? -8.586 -0.101 -22.762 1.00 97.69 71 ILE A N 1
ATOM 569 C CA . ILE A 1 71 ? -9.039 0.688 -23.908 1.00 97.69 71 ILE A CA 1
ATOM 570 C C . ILE A 1 71 ? -10.537 1.009 -23.789 1.00 97.69 71 ILE A C 1
ATOM 572 O O . ILE A 1 71 ? -11.358 0.168 -23.428 1.00 97.69 71 ILE A O 1
ATOM 576 N N . GLY A 1 72 ? -10.895 2.274 -24.028 1.00 96.81 72 GLY A N 1
ATOM 577 C CA . GLY A 1 72 ? -12.262 2.783 -23.855 1.00 96.81 72 GLY A CA 1
ATOM 578 C C . GLY A 1 72 ? -12.673 3.074 -22.403 1.00 96.81 72 GLY A C 1
ATOM 579 O O . GLY A 1 72 ? -13.742 3.646 -22.185 1.00 96.81 72 GLY A O 1
ATOM 580 N N . LYS A 1 73 ? -11.835 2.729 -21.415 1.00 97.62 73 LYS A N 1
ATOM 581 C CA . LYS A 1 73 ? -12.046 3.042 -19.988 1.00 97.62 73 LYS A CA 1
ATOM 582 C C . LYS A 1 73 ? -11.165 4.201 -19.518 1.00 97.62 73 LYS A C 1
ATOM 584 O O . LYS A 1 73 ? -11.616 5.016 -18.719 1.00 97.62 73 LYS A O 1
ATOM 589 N N . LEU A 1 74 ? -9.936 4.277 -20.032 1.00 98.38 74 LEU A N 1
ATOM 590 C CA . LEU A 1 74 ? -8.940 5.294 -19.683 1.00 98.38 74 LEU A CA 1
ATOM 591 C C . LEU A 1 74 ? -8.765 6.346 -20.784 1.00 98.38 74 LEU A C 1
ATOM 593 O O . LEU A 1 74 ? -8.917 6.057 -21.973 1.00 98.38 74 LEU A O 1
ATOM 597 N N . THR A 1 75 ? -8.382 7.563 -20.390 1.00 98.38 75 THR A N 1
ATOM 598 C CA . THR A 1 75 ? -7.910 8.586 -21.337 1.00 98.38 75 THR A CA 1
ATOM 599 C C . THR A 1 75 ? -6.521 8.225 -21.886 1.00 98.38 75 THR A C 1
ATOM 601 O O . THR A 1 75 ? -5.803 7.442 -21.260 1.00 98.38 75 THR A O 1
ATOM 604 N N . PRO A 1 76 ? -6.074 8.817 -23.013 1.00 98.06 76 PRO A N 1
ATOM 605 C CA . PRO A 1 76 ? -4.726 8.574 -23.535 1.00 98.06 76 PRO A CA 1
ATOM 606 C C . PRO A 1 76 ? -3.604 8.880 -22.532 1.00 98.06 76 PRO A C 1
ATOM 608 O O . PRO A 1 76 ? -2.618 8.155 -22.474 1.00 98.06 76 PRO A O 1
ATOM 611 N N . VAL A 1 77 ? -3.775 9.917 -21.704 1.00 97.94 77 VAL A N 1
ATOM 612 C CA . VAL A 1 77 ? -2.788 10.316 -20.687 1.00 97.94 77 VAL A CA 1
ATOM 613 C C . VAL A 1 77 ? -2.700 9.276 -19.566 1.00 97.94 77 VAL A C 1
ATOM 615 O O . VAL A 1 77 ? -1.607 8.887 -19.166 1.00 97.94 77 VAL A O 1
ATOM 618 N N . GLN A 1 78 ? -3.845 8.776 -19.097 1.00 98.38 78 GLN A N 1
ATOM 619 C CA . GLN A 1 78 ? -3.908 7.709 -18.092 1.00 98.38 78 GLN A CA 1
ATOM 620 C C . GLN A 1 78 ? -3.366 6.384 -18.637 1.00 98.38 78 GLN A C 1
ATOM 622 O O . GLN A 1 78 ? -2.643 5.684 -17.937 1.00 98.38 78 GLN A O 1
ATOM 627 N N . MET A 1 79 ? -3.667 6.063 -19.899 1.00 98.62 79 MET A N 1
ATOM 628 C CA . MET A 1 79 ? -3.143 4.875 -20.575 1.00 98.62 79 MET A CA 1
ATOM 629 C C . MET A 1 79 ? -1.611 4.899 -20.653 1.00 98.62 79 MET A C 1
ATOM 631 O O . MET A 1 79 ? -0.968 3.888 -20.378 1.00 98.62 79 MET A O 1
ATOM 635 N N . GLU A 1 80 ? -1.018 6.049 -20.984 1.00 98.44 80 GLU A N 1
ATOM 636 C CA . GLU A 1 80 ? 0.440 6.199 -20.995 1.00 98.44 80 GLU A CA 1
ATOM 637 C C . GLU A 1 80 ? 1.032 6.126 -19.581 1.00 98.44 80 GLU A C 1
ATOM 639 O O . GLU A 1 80 ? 2.026 5.435 -19.365 1.00 98.44 80 GLU A O 1
ATOM 644 N N . GLY A 1 81 ? 0.378 6.745 -18.593 1.00 98.44 81 GLY A N 1
ATOM 645 C CA . GLY A 1 81 ? 0.740 6.592 -17.183 1.00 98.44 81 GLY A CA 1
ATOM 646 C C . GLY A 1 81 ? 0.750 5.130 -16.732 1.00 98.44 81 GLY A C 1
ATOM 647 O O . GLY A 1 81 ? 1.697 4.690 -16.085 1.00 98.44 81 GLY A O 1
ATOM 648 N N . LEU A 1 82 ? -0.260 4.352 -17.130 1.00 98.69 82 LEU A N 1
ATOM 649 C CA . LEU A 1 82 ? -0.331 2.920 -16.849 1.00 98.69 82 LEU A CA 1
ATOM 650 C C . LEU A 1 82 ? 0.792 2.140 -17.544 1.00 98.69 82 LEU A C 1
ATOM 652 O O . LEU A 1 82 ? 1.438 1.309 -16.909 1.00 98.69 82 LEU A O 1
ATOM 656 N N . ARG A 1 83 ? 1.068 2.430 -18.823 1.00 98.56 83 ARG A N 1
ATOM 657 C CA . ARG A 1 83 ? 2.183 1.814 -19.557 1.00 98.56 83 ARG A CA 1
ATOM 658 C C . ARG A 1 83 ? 3.514 2.058 -18.844 1.00 98.56 83 ARG A C 1
ATOM 660 O O . ARG A 1 83 ? 4.315 1.134 -18.731 1.00 98.56 83 ARG A O 1
ATOM 667 N N . LEU A 1 84 ? 3.751 3.280 -18.362 1.00 98.31 84 LEU A N 1
ATOM 668 C CA . LEU A 1 84 ? 4.965 3.643 -17.626 1.00 98.31 84 LEU A CA 1
ATOM 669 C C . LEU A 1 84 ? 5.083 2.873 -16.302 1.00 98.31 84 LEU A C 1
ATOM 671 O O . LEU A 1 84 ? 6.146 2.326 -16.027 1.00 98.31 84 LEU A O 1
ATOM 675 N N . LEU A 1 85 ? 3.995 2.753 -15.533 1.00 98.31 85 LEU A N 1
ATOM 676 C CA . LEU A 1 85 ? 3.966 1.990 -14.273 1.00 98.31 85 LEU A CA 1
ATOM 677 C C . LEU A 1 85 ? 4.199 0.480 -14.467 1.00 98.31 85 LEU A C 1
ATOM 679 O O . LEU A 1 85 ? 4.680 -0.187 -13.551 1.00 98.31 85 LEU A O 1
ATOM 683 N N . LEU A 1 86 ? 3.875 -0.040 -15.654 1.00 98.31 86 LEU A N 1
ATOM 684 C CA . LEU A 1 86 ? 4.099 -1.425 -16.084 1.00 98.31 86 LEU A CA 1
ATOM 685 C C . LEU A 1 86 ? 5.419 -1.627 -16.842 1.00 98.31 86 LEU A C 1
ATOM 687 O O . LEU A 1 86 ? 5.717 -2.738 -17.274 1.00 98.31 86 LEU A O 1
ATOM 691 N N . THR A 1 87 ? 6.204 -0.572 -17.063 1.00 98.06 87 THR A N 1
ATOM 692 C CA . THR A 1 87 ? 7.480 -0.691 -17.773 1.00 98.06 87 THR A CA 1
ATOM 693 C C . THR A 1 87 ? 8.560 -1.162 -16.793 1.00 98.06 87 THR A C 1
ATOM 695 O O . THR A 1 87 ? 8.723 -0.539 -15.743 1.00 98.06 87 THR A O 1
ATOM 698 N N . PRO A 1 88 ? 9.300 -2.246 -17.097 1.00 97.06 88 PRO A N 1
ATOM 699 C CA . PRO A 1 88 ? 10.354 -2.725 -16.215 1.00 97.06 88 PRO A CA 1
ATOM 700 C C . PRO A 1 88 ? 11.589 -1.826 -16.300 1.00 97.06 88 PRO A C 1
ATOM 702 O O . PRO A 1 88 ? 12.008 -1.439 -17.395 1.00 97.06 88 PRO A O 1
ATOM 705 N N . PHE A 1 89 ? 12.189 -1.538 -15.146 1.00 96.25 89 PHE A N 1
ATOM 706 C CA . PHE A 1 89 ? 13.443 -0.798 -15.024 1.00 96.25 89 PHE A CA 1
ATOM 707 C C . PHE A 1 89 ? 14.420 -1.510 -14.084 1.00 96.25 89 PHE A C 1
ATOM 709 O O . PHE A 1 89 ? 13.972 -2.145 -13.123 1.00 96.25 89 PHE A O 1
ATOM 716 N N . PRO A 1 90 ? 15.745 -1.373 -14.305 1.00 95.62 90 PRO A N 1
ATOM 717 C CA . PRO A 1 90 ? 16.752 -1.961 -13.432 1.00 95.62 90 PRO A CA 1
ATOM 718 C C . PRO A 1 90 ? 16.554 -1.582 -11.963 1.00 95.62 90 PRO A C 1
ATOM 720 O O . PRO A 1 90 ? 16.219 -0.446 -11.628 1.00 95.62 90 PRO A O 1
ATOM 723 N N . GLN A 1 91 ? 16.821 -2.547 -11.095 1.00 95.06 91 GLN A N 1
ATOM 724 C CA . GLN A 1 91 ? 16.721 -2.457 -9.643 1.00 95.06 91 GLN A CA 1
ATOM 725 C C . GLN A 1 91 ? 17.947 -3.170 -9.033 1.00 95.06 91 GLN A C 1
ATOM 727 O O . GLN A 1 91 ? 18.630 -3.948 -9.706 1.00 95.06 91 GLN A O 1
ATOM 732 N N . GLU A 1 92 ? 18.298 -2.881 -7.779 1.00 94.62 92 GLU A N 1
ATOM 733 C CA . GLU A 1 92 ? 19.527 -3.367 -7.135 1.00 94.62 92 GLU A CA 1
ATOM 734 C C . GLU A 1 92 ? 19.732 -4.885 -7.229 1.00 94.62 92 GLU A C 1
ATOM 736 O O . GLU A 1 92 ? 20.849 -5.328 -7.504 1.00 94.62 92 GLU A O 1
ATOM 741 N N . GLU A 1 93 ? 18.668 -5.664 -7.058 1.00 94.94 93 GLU A N 1
ATOM 742 C CA . GLU A 1 93 ? 18.643 -7.122 -7.129 1.00 94.94 93 GLU A CA 1
ATOM 743 C C . GLU A 1 93 ? 18.229 -7.652 -8.513 1.00 94.94 93 GLU A C 1
ATOM 745 O O . GLU A 1 93 ? 18.664 -8.741 -8.894 1.00 94.94 93 GLU A O 1
ATOM 750 N N . PHE A 1 94 ? 17.462 -6.879 -9.288 1.00 96.06 94 PHE A N 1
ATOM 751 C CA . PHE A 1 94 ? 16.980 -7.238 -10.629 1.00 96.06 94 PHE A CA 1
ATOM 752 C C . PHE A 1 94 ? 17.616 -6.335 -11.696 1.00 96.06 94 PHE A C 1
ATOM 754 O O . PHE A 1 94 ? 17.115 -5.254 -12.003 1.00 96.06 94 PHE A O 1
ATOM 761 N N . ASN A 1 95 ? 18.749 -6.756 -12.260 1.00 95.88 95 ASN A N 1
ATOM 762 C CA . ASN A 1 95 ? 19.499 -5.973 -13.249 1.00 95.88 95 ASN A CA 1
ATOM 763 C C . ASN A 1 95 ? 20.388 -6.865 -14.136 1.00 95.88 95 ASN A C 1
ATOM 765 O O . ASN A 1 95 ? 20.331 -8.095 -14.071 1.00 95.88 95 ASN A O 1
ATOM 769 N N . GLN A 1 96 ? 21.215 -6.221 -14.964 1.00 95.06 96 GLN A N 1
ATOM 770 C CA . GLN A 1 96 ? 22.069 -6.866 -15.962 1.00 95.06 96 GLN A CA 1
ATOM 771 C C . GLN A 1 96 ? 23.477 -7.236 -15.466 1.00 95.06 96 GLN A C 1
ATOM 773 O O . GLN A 1 96 ? 24.198 -7.943 -16.169 1.00 95.06 96 GLN A O 1
ATOM 778 N N . THR A 1 97 ? 23.901 -6.755 -14.295 1.00 94.00 97 THR A N 1
ATOM 779 C CA . THR A 1 97 ? 25.274 -6.913 -13.793 1.00 94.00 97 THR A CA 1
ATOM 780 C C . THR A 1 97 ? 25.432 -8.152 -12.906 1.00 94.00 97 THR A C 1
ATOM 782 O O . THR A 1 97 ? 24.482 -8.885 -12.620 1.00 94.00 97 THR A O 1
ATOM 785 N N . GLU A 1 98 ? 26.669 -8.471 -12.534 1.00 92.44 98 GLU A N 1
ATOM 786 C CA . GLU A 1 98 ? 27.053 -9.670 -11.778 1.00 92.44 98 GLU A CA 1
ATOM 787 C C . GLU A 1 98 ? 26.589 -9.678 -10.315 1.00 92.44 98 GLU A C 1
ATOM 789 O O . GLU A 1 98 ? 26.540 -10.733 -9.688 1.00 92.44 98 GLU A O 1
ATOM 794 N N . ASP A 1 99 ? 26.242 -8.517 -9.764 1.00 92.69 99 ASP A N 1
ATOM 795 C CA . ASP A 1 99 ? 25.801 -8.350 -8.379 1.00 92.69 99 ASP A CA 1
ATOM 796 C C . ASP A 1 99 ? 24.291 -8.556 -8.172 1.00 92.69 99 ASP A C 1
ATOM 798 O O . ASP A 1 99 ? 23.838 -8.577 -7.020 1.00 92.69 99 ASP A O 1
ATOM 802 N N . ARG A 1 100 ? 23.537 -8.769 -9.264 1.00 94.44 100 ARG A N 1
ATOM 803 C CA . ARG A 1 100 ? 22.122 -9.170 -9.256 1.00 94.44 100 ARG A CA 1
ATOM 804 C C . ARG A 1 100 ? 21.869 -10.386 -8.359 1.00 94.44 100 ARG A C 1
ATOM 806 O O . ARG A 1 100 ? 22.759 -11.202 -8.108 1.00 94.44 100 ARG A O 1
ATOM 813 N N . LYS A 1 101 ? 20.626 -10.527 -7.900 1.00 95.62 101 LYS A N 1
ATOM 814 C CA . LYS A 1 101 ? 20.164 -11.635 -7.043 1.00 95.62 101 LYS A CA 1
ATOM 815 C C . LYS A 1 101 ? 19.181 -12.572 -7.735 1.00 95.62 101 LYS A C 1
ATOM 817 O O . LYS A 1 101 ? 18.529 -13.381 -7.085 1.00 95.62 101 LYS A O 1
ATOM 822 N N . VAL A 1 102 ? 19.133 -12.488 -9.059 1.00 95.38 102 VAL A N 1
ATOM 823 C CA . VAL A 1 102 ? 18.370 -13.360 -9.953 1.00 95.38 102 VAL A CA 1
ATOM 824 C C . VAL A 1 102 ? 19.306 -14.153 -10.860 1.00 95.38 102 VAL A C 1
ATOM 826 O O . VAL A 1 102 ? 20.437 -13.731 -11.115 1.00 95.38 102 VAL A O 1
ATOM 829 N N . ALA A 1 103 ? 18.855 -15.319 -11.325 1.00 94.75 103 ALA A N 1
ATOM 830 C CA . ALA A 1 103 ? 19.692 -16.240 -12.097 1.00 94.75 103 ALA A CA 1
ATOM 831 C C . ALA A 1 103 ? 20.209 -15.592 -13.397 1.00 94.75 103 ALA A C 1
ATOM 833 O O . ALA A 1 103 ? 21.421 -15.494 -13.629 1.00 94.75 103 ALA A O 1
ATOM 834 N N . ASP A 1 104 ? 19.287 -15.057 -14.192 1.00 95.69 104 ASP A N 1
ATOM 835 C CA . ASP A 1 104 ? 19.573 -14.478 -15.501 1.00 95.69 104 ASP A CA 1
ATOM 836 C C . ASP A 1 104 ? 19.615 -12.942 -15.457 1.00 95.69 104 ASP A C 1
ATOM 838 O O . ASP A 1 104 ? 18.971 -12.331 -14.600 1.00 95.69 104 ASP A O 1
ATOM 842 N N . PRO A 1 105 ? 20.369 -12.289 -16.360 1.00 96.19 105 PRO A N 1
ATOM 843 C CA . PRO A 1 105 ? 20.306 -10.839 -16.529 1.00 96.19 105 PRO A CA 1
ATOM 844 C C . PRO A 1 105 ? 18.855 -10.371 -16.746 1.00 96.19 105 PRO A C 1
ATOM 846 O O . PRO A 1 105 ? 18.143 -10.900 -17.601 1.00 96.19 105 PRO A O 1
ATOM 849 N N . SER A 1 106 ? 18.403 -9.399 -15.950 1.00 94.69 106 SER A N 1
ATOM 850 C CA . SER A 1 106 ? 16.998 -8.979 -15.892 1.00 94.69 106 SER A CA 1
ATOM 851 C C . SER A 1 106 ? 16.805 -7.539 -16.361 1.00 94.69 106 SER A C 1
ATOM 853 O O . SER A 1 106 ? 17.596 -6.651 -16.037 1.00 94.69 106 SER A O 1
ATOM 855 N N . LEU A 1 107 ? 15.698 -7.294 -17.078 1.00 94.50 107 LEU A N 1
ATOM 856 C CA . LEU A 1 107 ? 15.209 -5.941 -17.387 1.00 94.50 107 LEU A CA 1
ATOM 857 C C . LEU A 1 107 ? 14.788 -5.165 -16.128 1.00 94.50 107 LEU A C 1
ATOM 859 O O . LEU A 1 107 ? 14.624 -3.950 -16.190 1.00 94.50 107 LEU A O 1
ATOM 863 N N . GLY A 1 108 ? 14.645 -5.865 -15.002 1.00 95.62 108 GLY A N 1
ATOM 864 C CA . GLY A 1 108 ? 14.334 -5.303 -13.702 1.00 95.62 108 GLY A CA 1
ATOM 865 C C . GLY A 1 108 ? 12.881 -5.506 -13.294 1.00 95.62 108 GLY A C 1
ATOM 866 O O . GLY A 1 108 ? 12.283 -6.540 -13.609 1.00 95.62 108 GLY A O 1
ATOM 867 N N . VAL A 1 109 ? 12.332 -4.536 -12.568 1.00 96.75 109 VAL A N 1
ATOM 868 C CA . VAL A 1 109 ? 10.989 -4.586 -11.968 1.00 96.75 109 VAL A CA 1
ATOM 869 C C . VAL A 1 109 ? 10.136 -3.407 -12.421 1.00 96.75 109 VAL A C 1
ATOM 871 O O . VAL A 1 109 ? 10.655 -2.369 -12.832 1.00 96.75 109 VAL A O 1
ATOM 874 N N . THR A 1 110 ? 8.823 -3.576 -12.354 1.00 97.12 110 THR A N 1
ATOM 875 C CA . THR A 1 110 ? 7.822 -2.535 -12.603 1.00 97.12 110 THR A CA 1
ATOM 876 C C . THR A 1 110 ? 7.288 -1.999 -11.272 1.00 97.12 110 THR A C 1
ATOM 878 O O . THR A 1 110 ? 7.373 -2.671 -10.240 1.00 97.12 110 THR A O 1
ATOM 881 N N . CYS A 1 111 ? 6.669 -0.814 -11.268 1.00 96.38 111 CYS A N 1
ATOM 882 C CA . CYS A 1 111 ? 5.966 -0.332 -10.074 1.00 96.38 111 CYS A CA 1
ATOM 883 C C . CYS A 1 111 ? 4.845 -1.303 -9.664 1.00 96.38 111 CYS A C 1
ATOM 885 O O . CYS A 1 111 ? 4.653 -1.557 -8.474 1.00 96.38 111 CYS A O 1
ATOM 887 N N . LEU A 1 112 ? 4.134 -1.875 -10.642 1.00 97.56 112 LEU A N 1
ATOM 888 C CA . LEU A 1 112 ? 3.020 -2.793 -10.393 1.00 97.56 112 LEU A CA 1
ATOM 889 C C . LEU A 1 112 ? 3.451 -4.254 -10.159 1.00 97.56 112 LEU A C 1
ATOM 891 O O . LEU A 1 112 ? 2.584 -5.100 -9.979 1.00 97.56 112 LEU A O 1
ATOM 895 N N . ASP A 1 113 ? 4.752 -4.562 -10.076 1.00 97.12 113 ASP A N 1
ATOM 896 C CA . ASP A 1 113 ? 5.203 -5.856 -9.538 1.00 97.12 113 ASP A CA 1
ATOM 897 C C . ASP A 1 113 ? 5.058 -5.899 -8.012 1.00 97.12 113 ASP A C 1
ATOM 899 O O . ASP A 1 113 ? 4.677 -6.920 -7.444 1.00 97.12 113 ASP A O 1
ATOM 903 N N . CYS A 1 114 ? 5.353 -4.773 -7.351 1.00 94.12 114 CYS A N 1
ATOM 904 C CA . CYS A 1 114 ? 5.151 -4.570 -5.912 1.00 94.12 114 CYS A CA 1
ATOM 905 C C . CYS A 1 114 ? 3.712 -4.146 -5.594 1.00 94.12 114 CYS A C 1
ATOM 907 O O . CYS A 1 114 ? 3.192 -4.445 -4.527 1.00 94.12 114 CYS A O 1
ATOM 909 N N . HIS A 1 115 ? 3.082 -3.416 -6.516 1.00 96.06 115 HIS A N 1
ATOM 910 C CA . HIS A 1 115 ? 1.735 -2.880 -6.354 1.00 96.06 115 HIS A CA 1
ATOM 911 C C . HIS A 1 115 ? 0.776 -3.489 -7.379 1.00 96.06 115 HIS A C 1
ATOM 913 O O . HIS A 1 115 ? 0.186 -2.765 -8.187 1.00 96.06 115 HIS A O 1
ATOM 919 N N . ALA A 1 116 ? 0.663 -4.818 -7.398 1.00 96.81 116 ALA A N 1
ATOM 920 C CA . ALA A 1 116 ? -0.149 -5.535 -8.376 1.00 96.81 116 ALA A CA 1
ATOM 921 C C . ALA A 1 116 ? -1.573 -4.972 -8.436 1.00 96.81 116 ALA A C 1
ATOM 923 O O . ALA A 1 116 ? -2.262 -4.857 -7.423 1.00 96.81 116 ALA A O 1
ATOM 924 N N . ASN A 1 117 ? -2.006 -4.567 -9.634 1.00 97.81 117 ASN A N 1
ATOM 925 C CA . ASN A 1 117 ? -3.297 -3.909 -9.844 1.00 97.81 117 ASN A CA 1
ATOM 926 C C . ASN A 1 117 ? -3.549 -2.714 -8.894 1.00 97.81 117 ASN A C 1
ATOM 928 O O . ASN A 1 117 ? -4.673 -2.485 -8.451 1.00 97.81 117 ASN A O 1
ATOM 932 N N . PHE A 1 118 ? -2.505 -1.934 -8.584 1.00 97.81 118 PHE A N 1
ATOM 933 C CA . PHE A 1 118 ? -2.532 -0.807 -7.637 1.00 97.81 118 PHE A CA 1
ATOM 934 C C . PHE A 1 118 ? -2.887 -1.201 -6.192 1.00 97.81 118 PHE A C 1
ATOM 936 O O . PHE A 1 118 ? -3.197 -0.352 -5.349 1.00 97.81 118 PHE A O 1
ATOM 943 N N . HIS A 1 119 ? -2.822 -2.486 -5.869 1.00 97.44 119 HIS A N 1
ATOM 944 C CA . HIS A 1 119 ? -3.012 -3.011 -4.529 1.00 97.44 119 HIS A CA 1
ATOM 945 C C . HIS A 1 119 ? -1.722 -3.632 -3.999 1.00 97.44 119 HIS A C 1
ATOM 947 O O . HIS A 1 119 ? -0.767 -3.817 -4.745 1.00 97.44 119 HIS A O 1
ATOM 953 N N . THR A 1 120 ? -1.674 -3.898 -2.697 1.00 95.56 120 THR A N 1
ATOM 954 C CA . THR A 1 120 ? -0.586 -4.708 -2.149 1.00 95.56 120 THR A CA 1
ATOM 955 C C . THR A 1 120 ? -0.730 -6.153 -2.626 1.00 95.56 120 THR A C 1
ATOM 957 O O . THR A 1 120 ? -1.844 -6.632 -2.831 1.00 95.56 120 THR A O 1
ATOM 960 N N . ASN A 1 121 ? 0.391 -6.842 -2.799 1.00 95.69 121 ASN A N 1
ATOM 961 C CA . ASN A 1 121 ? 0.459 -8.298 -2.934 1.00 95.69 121 ASN A CA 1
ATOM 962 C C . ASN A 1 121 ? 1.315 -8.912 -1.807 1.00 95.69 121 ASN A C 1
ATOM 964 O O . ASN A 1 121 ? 1.853 -10.001 -1.961 1.00 95.69 121 ASN A O 1
ATOM 968 N N . ALA A 1 122 ? 1.492 -8.195 -0.690 1.00 95.94 122 ALA A N 1
ATOM 969 C CA . ALA A 1 122 ? 2.411 -8.525 0.403 1.00 95.94 122 ALA A CA 1
ATOM 970 C C . ALA A 1 122 ? 3.898 -8.615 0.013 1.00 95.94 122 ALA A C 1
ATOM 972 O O . ALA A 1 122 ? 4.721 -9.031 0.839 1.00 95.94 122 ALA A O 1
ATOM 973 N N . ALA A 1 123 ? 4.279 -8.213 -1.211 1.00 95.69 123 ALA A N 1
ATOM 974 C CA . ALA A 1 123 ? 5.682 -8.001 -1.536 1.00 95.69 123 ALA A CA 1
ATOM 975 C C . ALA A 1 123 ? 6.281 -7.012 -0.537 1.00 95.69 123 ALA A C 1
ATOM 977 O O . ALA A 1 123 ? 5.624 -6.070 -0.088 1.00 95.69 123 ALA A O 1
ATOM 978 N N . PHE A 1 124 ? 7.545 -7.212 -0.198 1.00 94.25 124 PHE A N 1
ATOM 979 C CA . PHE A 1 124 ? 8.208 -6.378 0.790 1.00 94.25 124 PHE A CA 1
ATOM 980 C C . PHE A 1 124 ? 9.596 -5.968 0.336 1.00 94.25 124 PHE A C 1
ATOM 982 O O . PHE A 1 124 ? 10.224 -6.602 -0.511 1.00 94.25 124 PHE A O 1
ATOM 989 N N . HIS A 1 125 ? 10.102 -4.909 0.955 1.00 92.44 125 HIS A N 1
ATOM 990 C CA . HIS A 1 125 ? 11.449 -4.404 0.741 1.00 92.44 125 HIS A CA 1
ATOM 991 C C . HIS A 1 125 ? 12.095 -4.075 2.082 1.00 92.44 125 HIS A C 1
ATOM 993 O O . HIS A 1 125 ? 11.447 -3.553 2.983 1.00 92.44 125 HIS A O 1
ATOM 999 N N . LEU A 1 126 ? 13.388 -4.342 2.250 1.00 91.31 126 LEU A N 1
ATOM 1000 C CA . LEU A 1 126 ? 14.119 -3.785 3.388 1.00 91.31 126 LEU A CA 1
ATOM 1001 C C . LEU A 1 126 ? 14.304 -2.272 3.223 1.00 91.31 126 LEU A C 1
ATOM 1003 O O . LEU A 1 126 ? 14.851 -1.828 2.212 1.00 91.31 126 LEU A O 1
ATOM 1007 N N . THR A 1 127 ? 13.943 -1.482 4.238 1.00 89.19 127 THR A N 1
ATOM 1008 C CA . THR A 1 127 ? 14.000 -0.011 4.163 1.00 89.19 127 THR A CA 1
ATOM 1009 C C . THR A 1 127 ? 15.357 0.496 3.657 1.00 89.19 127 THR A C 1
ATOM 1011 O O . THR A 1 127 ? 16.395 0.122 4.211 1.00 89.19 127 THR A O 1
ATOM 1014 N N . PRO A 1 128 ? 15.410 1.335 2.609 1.00 88.50 128 PRO A N 1
ATOM 1015 C CA . PRO A 1 128 ? 16.672 1.845 2.083 1.00 88.50 128 PRO A CA 1
ATOM 1016 C C . PRO A 1 128 ? 17.245 3.003 2.921 1.00 88.50 128 PRO A C 1
ATOM 1018 O O . PRO A 1 128 ? 18.391 3.382 2.691 1.00 88.50 128 PRO A O 1
ATOM 1021 N N . ASP A 1 129 ? 16.508 3.534 3.907 1.00 86.00 129 ASP A N 1
ATOM 1022 C CA . ASP A 1 129 ? 16.930 4.701 4.711 1.00 86.00 129 ASP A CA 1
ATOM 1023 C C . ASP A 1 129 ? 17.922 4.382 5.817 1.00 86.00 129 ASP A C 1
ATOM 1025 O O . ASP A 1 129 ? 18.633 5.262 6.299 1.00 86.00 129 ASP A O 1
ATOM 1029 N N . VAL A 1 130 ? 17.919 3.138 6.287 1.00 88.31 130 VAL A N 1
ATOM 1030 C CA . VAL A 1 130 ? 18.595 2.784 7.532 1.00 88.31 130 VAL A CA 1
ATOM 1031 C C . VAL A 1 130 ? 19.893 2.046 7.216 1.00 88.31 130 VAL A C 1
ATOM 1033 O O . VAL A 1 130 ? 19.990 1.280 6.250 1.00 88.31 130 VAL A O 1
ATOM 1036 N N . ARG A 1 131 ? 20.930 2.307 8.013 1.00 89.31 131 ARG A N 1
ATOM 1037 C CA . ARG A 1 131 ? 22.233 1.637 7.945 1.00 89.31 131 ARG A CA 1
ATOM 1038 C C . ARG A 1 131 ? 22.744 1.322 9.353 1.00 89.31 131 ARG A C 1
ATOM 1040 O O . ARG A 1 131 ? 22.472 2.103 10.264 1.00 89.31 131 ARG A O 1
ATOM 1047 N N . PRO A 1 132 ? 23.536 0.245 9.533 1.00 90.75 132 PRO A N 1
ATOM 1048 C CA . PRO A 1 132 ? 23.957 -0.743 8.524 1.00 90.75 132 PRO A CA 1
ATOM 1049 C C . PRO A 1 132 ? 22.868 -1.786 8.178 1.00 90.75 132 PRO A C 1
ATOM 1051 O O . PRO A 1 132 ? 21.734 -1.686 8.627 1.00 90.75 132 PRO A O 1
ATOM 1054 N N . GLN A 1 133 ? 23.176 -2.777 7.332 1.00 88.75 133 GLN A N 1
ATOM 1055 C CA . GLN A 1 133 ? 22.194 -3.743 6.801 1.00 88.75 133 GLN A CA 1
ATOM 1056 C C . GLN A 1 133 ? 21.362 -4.456 7.884 1.00 88.75 133 GLN A C 1
ATOM 1058 O O . GLN A 1 133 ? 20.175 -4.691 7.686 1.00 88.75 133 GLN A O 1
ATOM 1063 N N . ASN A 1 134 ? 21.964 -4.781 9.029 1.00 90.75 134 ASN A N 1
ATOM 1064 C CA . ASN A 1 134 ? 21.307 -5.518 10.110 1.00 90.75 134 ASN A CA 1
ATOM 1065 C C . ASN A 1 134 ? 20.242 -4.714 10.877 1.00 90.75 134 ASN A C 1
ATOM 1067 O O . ASN A 1 134 ? 19.537 -5.302 11.685 1.00 90.75 134 ASN A O 1
ATOM 1071 N N . VAL A 1 135 ? 20.107 -3.405 10.661 1.00 91.94 135 VAL A N 1
ATOM 1072 C CA . VAL A 1 135 ? 19.040 -2.585 11.271 1.00 91.94 135 VAL A CA 1
ATOM 1073 C C . VAL A 1 135 ? 17.967 -2.171 10.262 1.00 91.94 135 VAL A C 1
ATOM 1075 O O . VAL A 1 135 ? 17.057 -1.419 10.597 1.00 91.94 135 VAL A O 1
ATOM 1078 N N . ARG A 1 136 ? 18.064 -2.633 9.009 1.00 91.00 136 ARG A N 1
ATOM 1079 C CA . ARG A 1 136 ? 17.030 -2.384 8.002 1.00 91.00 136 ARG A CA 1
ATOM 1080 C C . ARG A 1 136 ? 15.845 -3.302 8.275 1.00 91.00 136 ARG A C 1
ATOM 1082 O O . ARG A 1 136 ? 15.958 -4.518 8.134 1.00 91.00 136 ARG A O 1
ATOM 1089 N N . THR A 1 137 ? 14.721 -2.712 8.655 1.00 89.00 137 THR A N 1
ATOM 1090 C CA . THR A 1 137 ? 13.455 -3.417 8.854 1.00 89.00 137 THR A CA 1
ATOM 1091 C C . THR A 1 137 ? 12.773 -3.732 7.523 1.00 89.00 137 THR A C 1
ATOM 1093 O O . THR A 1 137 ? 13.026 -3.073 6.507 1.00 89.00 137 THR A O 1
ATOM 1096 N N . ARG A 1 138 ? 11.905 -4.749 7.537 1.00 90.75 138 ARG A N 1
ATOM 1097 C CA . ARG A 1 138 ? 10.947 -5.020 6.460 1.00 90.75 138 ARG A CA 1
ATOM 1098 C C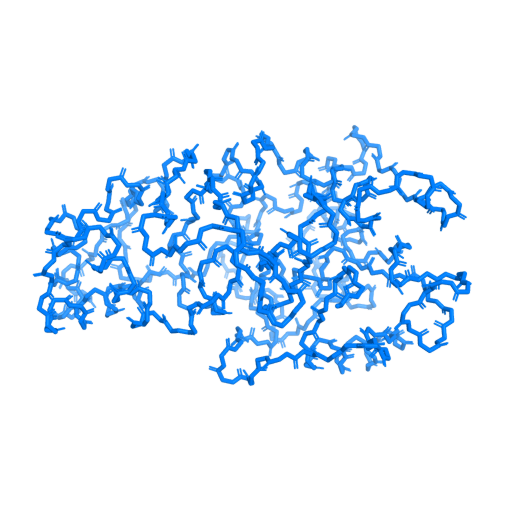 . ARG A 1 138 ? 10.000 -3.827 6.326 1.00 90.75 138 ARG A C 1
ATOM 1100 O O . ARG A 1 138 ? 9.577 -3.258 7.326 1.00 90.75 138 ARG A O 1
ATOM 1107 N N . LEU A 1 139 ? 9.696 -3.446 5.096 1.00 91.62 139 LEU A N 1
ATOM 1108 C CA . LEU A 1 139 ? 8.609 -2.549 4.742 1.00 91.62 139 LEU A CA 1
ATOM 1109 C C . LEU A 1 139 ? 7.680 -3.323 3.827 1.00 91.62 139 LEU A C 1
ATOM 1111 O O . LEU A 1 139 ? 8.107 -3.785 2.767 1.00 91.62 139 LEU A O 1
ATOM 1115 N N . ASP A 1 140 ? 6.440 -3.475 4.262 1.00 91.50 140 ASP A N 1
ATOM 1116 C CA . ASP A 1 140 ? 5.403 -4.051 3.425 1.00 91.50 140 ASP A CA 1
ATOM 1117 C C . ASP A 1 140 ? 4.950 -3.036 2.370 1.00 91.50 140 ASP A C 1
ATOM 1119 O O . ASP A 1 140 ? 5.013 -1.818 2.587 1.00 91.50 140 ASP A O 1
ATOM 1123 N N . THR A 1 141 ? 4.533 -3.527 1.207 1.00 90.75 141 THR A N 1
ATOM 1124 C CA . THR A 1 141 ? 4.057 -2.671 0.116 1.00 90.75 141 THR A CA 1
ATOM 1125 C C . THR A 1 141 ? 2.637 -2.196 0.420 1.00 90.75 141 THR A C 1
ATOM 1127 O O . THR A 1 141 ? 1.735 -3.017 0.563 1.00 90.75 141 THR A O 1
ATOM 1130 N N . PRO A 1 142 ? 2.372 -0.882 0.540 1.00 90.31 142 PRO A N 1
ATOM 1131 C CA . PRO A 1 142 ? 1.012 -0.406 0.765 1.00 90.31 142 PRO A CA 1
ATOM 1132 C C . PRO A 1 142 ? 0.175 -0.473 -0.518 1.00 90.31 142 PRO A C 1
ATOM 1134 O O . PRO A 1 142 ? 0.698 -0.431 -1.632 1.00 90.31 142 PRO A O 1
ATOM 1137 N N . SER A 1 143 ? -1.151 -0.490 -0.382 1.00 94.19 143 SER A N 1
ATOM 1138 C CA . SER A 1 143 ? -2.033 -0.275 -1.532 1.00 94.19 143 SER A CA 1
ATOM 1139 C C . SER A 1 143 ? -1.886 1.148 -2.081 1.00 94.19 143 SER A C 1
ATOM 1141 O O . SER A 1 143 ? -1.857 2.114 -1.319 1.00 94.19 143 SER A O 1
ATOM 1143 N N . LEU A 1 144 ? -1.886 1.269 -3.411 1.00 95.19 144 LEU A N 1
ATOM 1144 C CA . LEU A 1 144 ? -1.973 2.537 -4.142 1.00 95.19 144 LEU A CA 1
ATOM 1145 C C . LEU A 1 144 ? -3.425 2.920 -4.486 1.00 95.19 144 LEU A C 1
ATOM 1147 O O . LEU A 1 144 ? -3.670 3.705 -5.399 1.00 95.19 144 LEU A O 1
ATOM 1151 N N . ARG A 1 145 ? -4.416 2.356 -3.788 1.00 95.50 145 ARG A N 1
ATOM 1152 C CA . ARG A 1 145 ? -5.814 2.786 -3.907 1.00 95.50 145 ARG A CA 1
ATOM 1153 C C . ARG A 1 145 ? -6.005 4.096 -3.142 1.00 95.50 145 ARG A C 1
ATOM 1155 O O . ARG A 1 145 ? -5.381 4.324 -2.104 1.00 95.50 145 ARG A O 1
ATOM 1162 N N . ALA A 1 146 ? -6.910 4.944 -3.624 1.00 94.81 146 ALA A N 1
ATOM 1163 C CA . ALA A 1 146 ? -7.290 6.192 -2.963 1.00 94.81 146 ALA A CA 1
ATOM 1164 C C . ALA A 1 146 ? -6.174 7.241 -2.817 1.00 94.81 146 ALA A C 1
ATOM 1166 O O . ALA A 1 146 ? -6.247 8.072 -1.909 1.00 94.81 146 ALA A O 1
ATOM 1167 N N . MET A 1 147 ? -5.138 7.234 -3.667 1.00 94.38 147 MET A N 1
ATOM 1168 C CA . MET A 1 147 ? -4.022 8.191 -3.537 1.00 94.38 147 MET A CA 1
ATOM 1169 C C . MET A 1 147 ? -4.490 9.652 -3.572 1.00 94.38 147 MET A C 1
ATOM 1171 O O . MET A 1 147 ? -3.943 10.484 -2.856 1.00 94.38 147 MET A O 1
ATOM 1175 N N . PHE A 1 148 ? -5.581 9.936 -4.290 1.00 93.62 148 PHE A N 1
ATOM 1176 C CA . PHE A 1 148 ? -6.208 11.258 -4.363 1.00 93.62 148 PHE A CA 1
ATOM 1177 C C . PHE A 1 148 ? -6.660 11.832 -3.006 1.00 93.62 148 PHE A C 1
ATOM 1179 O O . PHE A 1 148 ? -6.828 13.043 -2.885 1.00 93.62 148 PHE A O 1
ATOM 1186 N N . ASN A 1 149 ? -6.849 10.988 -1.985 1.00 92.44 149 ASN A N 1
ATOM 1187 C CA . ASN A 1 149 ? -7.266 11.391 -0.638 1.00 92.44 149 ASN A CA 1
ATOM 1188 C C . ASN A 1 149 ? -6.109 11.430 0.380 1.00 92.44 149 ASN A C 1
ATOM 1190 O O . ASN A 1 149 ? -6.346 11.672 1.567 1.00 92.44 149 ASN A O 1
ATOM 1194 N N . GLN A 1 150 ? -4.865 11.186 -0.044 1.00 92.62 150 GLN A N 1
ATOM 1195 C CA . GLN A 1 150 ? -3.701 11.076 0.841 1.00 92.62 150 GLN A CA 1
ATOM 1196 C C . GLN A 1 150 ? -2.751 12.274 0.684 1.00 92.62 150 GLN A C 1
ATOM 1198 O O . GLN A 1 150 ? -2.562 12.797 -0.407 1.00 92.62 150 GLN A O 1
ATOM 1203 N N . GLN A 1 151 ? -2.109 12.700 1.778 1.00 92.00 151 GLN A N 1
ATOM 1204 C CA . GLN A 1 151 ? -1.116 13.796 1.775 1.00 92.00 151 GLN A CA 1
ATOM 1205 C C . GLN A 1 151 ? 0.296 13.354 2.181 1.00 92.00 151 GLN A C 1
ATOM 1207 O O . GLN A 1 151 ? 1.251 14.123 2.084 1.00 92.00 151 GLN A O 1
ATOM 1212 N N . ILE A 1 152 ? 0.443 12.121 2.663 1.00 92.88 152 ILE A N 1
ATOM 1213 C CA . ILE A 1 152 ? 1.734 11.496 2.959 1.00 92.88 152 ILE A CA 1
ATOM 1214 C C . ILE A 1 152 ? 1.767 10.177 2.202 1.00 92.88 152 ILE A C 1
ATOM 1216 O O . ILE A 1 152 ? 0.859 9.374 2.359 1.00 92.88 152 ILE A O 1
ATOM 1220 N N . HIS A 1 153 ? 2.785 9.943 1.385 1.00 90.50 153 HIS A N 1
ATOM 1221 C CA . HIS A 1 153 ? 2.823 8.808 0.456 1.00 90.50 153 HIS A CA 1
ATOM 1222 C C . HIS A 1 153 ? 3.882 7.759 0.837 1.00 90.50 153 HIS A C 1
ATOM 1224 O O . HIS A 1 153 ? 3.914 6.681 0.262 1.00 90.50 153 HIS A O 1
ATOM 1230 N N . GLY A 1 154 ? 4.714 8.038 1.849 1.00 85.31 154 GLY A N 1
ATOM 1231 C CA . GLY A 1 154 ? 5.683 7.091 2.408 1.00 85.31 154 GLY A CA 1
ATOM 1232 C C . GLY A 1 154 ? 5.303 6.610 3.812 1.00 85.31 154 GLY A C 1
ATOM 1233 O O . GLY A 1 154 ? 4.752 7.365 4.611 1.00 85.31 154 GLY A O 1
ATOM 1234 N N . SER A 1 155 ? 5.653 5.365 4.145 1.00 84.25 155 SER A N 1
ATOM 1235 C CA . SER A 1 155 ? 5.418 4.777 5.476 1.00 84.25 155 SER A CA 1
ATOM 1236 C C . SER A 1 155 ? 6.265 5.436 6.573 1.00 84.25 155 SER A C 1
ATOM 1238 O O . SER A 1 155 ? 5.755 5.757 7.644 1.00 84.25 155 SER A O 1
ATOM 1240 N N . LYS A 1 156 ? 7.549 5.672 6.279 1.00 84.44 156 LYS A N 1
ATOM 1241 C CA . LYS A 1 156 ? 8.568 6.275 7.163 1.00 84.44 156 LYS A CA 1
ATOM 1242 C C . LYS A 1 156 ? 9.098 7.619 6.646 1.00 84.44 156 LYS A C 1
ATOM 1244 O O . LYS A 1 156 ? 10.034 8.176 7.208 1.00 84.44 156 LYS A O 1
ATOM 1249 N N . ARG A 1 157 ? 8.505 8.157 5.571 1.00 83.94 157 ARG A N 1
ATOM 1250 C CA . ARG A 1 157 ? 8.915 9.425 4.948 1.00 83.94 157 ARG A CA 1
ATOM 1251 C C . ARG A 1 157 ? 7.726 10.330 4.691 1.00 83.94 157 ARG A C 1
ATOM 1253 O O . ARG A 1 157 ? 6.673 9.886 4.246 1.00 83.94 157 ARG A O 1
ATOM 1260 N N . SER A 1 158 ? 7.949 11.625 4.865 1.00 85.62 158 SER A N 1
ATOM 1261 C CA . SER A 1 158 ? 6.944 12.660 4.629 1.00 85.62 158 SER A CA 1
ATOM 1262 C C . SER A 1 158 ? 6.890 13.095 3.153 1.00 85.62 158 SER A C 1
ATOM 1264 O O . SER A 1 158 ? 7.045 14.274 2.846 1.00 85.62 158 SER A O 1
ATOM 1266 N N . LEU A 1 159 ? 6.717 12.139 2.232 1.00 91.19 159 LEU A N 1
ATOM 1267 C CA . LEU A 1 159 ? 6.552 12.404 0.792 1.00 91.19 159 LEU A CA 1
ATOM 1268 C C . LEU A 1 159 ? 5.161 12.990 0.546 1.00 91.19 159 LEU A C 1
ATOM 1270 O O . LEU A 1 159 ? 4.167 12.370 0.925 1.00 91.19 159 LEU A O 1
ATOM 1274 N N . ARG A 1 160 ? 5.081 14.195 -0.025 1.00 92.38 160 ARG A N 1
ATOM 1275 C CA . ARG A 1 160 ? 3.864 15.025 0.032 1.00 92.38 160 ARG A CA 1
ATOM 1276 C C . ARG A 1 160 ? 2.919 14.850 -1.148 1.00 92.38 160 ARG A C 1
ATOM 1278 O O . ARG A 1 160 ? 1.795 15.337 -1.093 1.00 92.38 160 ARG A O 1
ATOM 1285 N N . SER A 1 161 ? 3.341 14.119 -2.169 1.00 93.81 161 SER A N 1
ATOM 1286 C CA . SER A 1 161 ? 2.538 13.806 -3.346 1.00 93.81 161 SER A CA 1
ATOM 1287 C C . SER A 1 161 ? 2.898 12.429 -3.908 1.00 93.81 161 SER A C 1
ATOM 1289 O O . SER A 1 161 ? 3.961 11.880 -3.594 1.00 93.81 161 SER A O 1
ATOM 1291 N N . VAL A 1 162 ? 2.018 11.865 -4.738 1.00 94.38 162 VAL A N 1
ATOM 1292 C CA . VAL A 1 162 ? 2.286 10.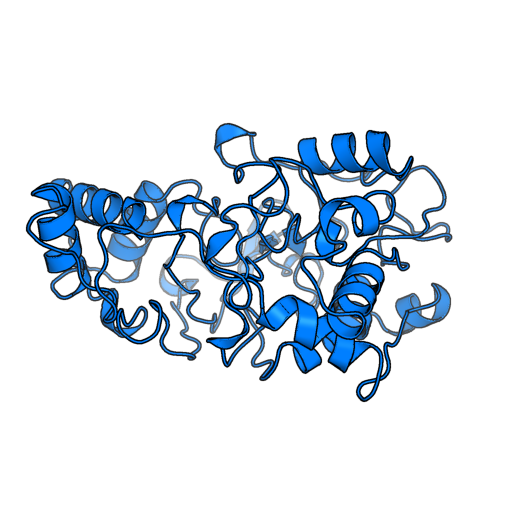601 -5.440 1.00 94.38 162 VAL A CA 1
ATOM 1293 C C . VAL A 1 162 ? 3.393 10.779 -6.484 1.00 94.38 162 VAL A C 1
ATOM 1295 O O . VAL A 1 162 ? 4.151 9.852 -6.756 1.00 94.38 162 VAL A O 1
ATOM 1298 N N . GLU A 1 163 ? 3.555 11.994 -7.005 1.00 95.69 163 GLU A N 1
ATOM 1299 C CA . GLU A 1 163 ? 4.669 12.410 -7.846 1.00 95.69 163 GLU A CA 1
ATOM 1300 C C . GLU A 1 163 ? 6.003 12.298 -7.096 1.00 95.69 163 GLU A C 1
ATOM 1302 O O . GLU A 1 163 ? 6.917 11.634 -7.584 1.00 95.69 163 GLU A O 1
ATOM 1307 N N . ASP A 1 164 ? 6.094 12.863 -5.882 1.00 94.25 164 ASP A N 1
ATOM 1308 C CA . ASP A 1 164 ? 7.311 12.768 -5.056 1.00 94.25 164 ASP A CA 1
ATOM 1309 C C . ASP A 1 164 ? 7.642 11.309 -4.723 1.00 94.25 164 ASP A C 1
ATOM 1311 O O . ASP A 1 164 ? 8.810 10.924 -4.692 1.00 94.25 164 ASP A O 1
ATOM 1315 N N . PHE A 1 165 ? 6.612 10.494 -4.469 1.00 93.12 165 PHE A N 1
ATOM 1316 C CA . PHE A 1 165 ? 6.769 9.059 -4.247 1.00 93.12 165 PHE A CA 1
ATOM 1317 C C . PHE A 1 165 ? 7.320 8.351 -5.483 1.00 93.12 165 PHE A C 1
ATOM 1319 O O . PHE A 1 165 ? 8.311 7.634 -5.386 1.00 93.12 165 PHE A O 1
ATOM 1326 N N . THR A 1 166 ? 6.748 8.622 -6.653 1.00 94.06 166 THR A N 1
ATOM 1327 C CA . THR A 1 166 ? 7.164 8.011 -7.921 1.00 94.06 166 THR A CA 1
ATOM 1328 C C . THR A 1 166 ? 8.623 8.340 -8.261 1.00 94.06 166 THR A C 1
ATOM 1330 O O . THR A 1 166 ? 9.394 7.450 -8.622 1.00 94.06 166 THR A O 1
ATOM 1333 N N . GLU A 1 167 ? 9.037 9.600 -8.099 1.00 94.00 167 GLU A N 1
ATOM 1334 C CA . GLU A 1 167 ? 10.433 10.015 -8.304 1.00 94.00 167 GLU A CA 1
ATOM 1335 C C . GLU A 1 167 ? 11.376 9.380 -7.271 1.00 94.00 167 GLU A C 1
ATOM 1337 O O . GLU A 1 167 ? 12.483 8.949 -7.609 1.00 94.00 167 GLU A O 1
ATOM 1342 N N . PHE A 1 168 ? 10.949 9.310 -6.006 1.00 91.38 168 PHE A N 1
ATOM 1343 C CA . PHE A 1 168 ? 11.732 8.718 -4.926 1.00 91.38 168 PHE A CA 1
ATOM 1344 C C . PHE A 1 168 ? 11.991 7.223 -5.146 1.00 91.38 168 PHE A C 1
ATOM 1346 O O . PHE A 1 168 ? 13.133 6.779 -4.990 1.00 91.38 168 PHE A O 1
ATOM 1353 N N . GLU A 1 169 ? 10.954 6.461 -5.500 1.00 90.88 169 GLU A N 1
ATOM 1354 C CA . GLU A 1 169 ? 11.035 5.008 -5.650 1.00 90.88 169 GLU A CA 1
ATOM 1355 C C . GLU A 1 169 ? 12.100 4.620 -6.681 1.00 90.88 169 GLU A C 1
ATOM 1357 O O . GLU A 1 169 ? 13.029 3.877 -6.358 1.00 90.88 169 GLU A O 1
ATOM 1362 N N . GLN A 1 170 ? 12.053 5.208 -7.879 1.00 87.81 170 GLN A N 1
ATOM 1363 C CA . GLN A 1 170 ? 13.000 4.871 -8.947 1.00 87.81 170 GLN A CA 1
ATOM 1364 C C . GLN A 1 170 ? 14.411 5.415 -8.692 1.00 87.81 170 GLN A C 1
ATOM 1366 O O . GLN A 1 170 ? 15.402 4.760 -9.015 1.00 87.81 170 GLN A O 1
ATOM 1371 N N . ARG A 1 171 ? 14.531 6.591 -8.063 1.00 87.00 171 ARG A N 1
ATOM 1372 C CA . ARG A 1 171 ? 15.837 7.200 -7.776 1.00 87.00 171 ARG A CA 1
ATOM 1373 C C . ARG A 1 171 ? 16.562 6.542 -6.603 1.00 87.00 171 ARG A C 1
ATOM 1375 O O . ARG A 1 171 ? 17.791 6.508 -6.590 1.00 87.00 171 ARG A O 1
ATOM 1382 N N . THR A 1 172 ? 15.821 6.098 -5.589 1.00 87.44 172 THR A N 1
ATOM 1383 C CA . THR A 1 172 ? 16.387 5.747 -4.278 1.00 87.44 172 THR A CA 1
ATOM 1384 C C . THR A 1 172 ? 15.998 4.344 -3.847 1.00 87.44 172 THR A C 1
ATOM 1386 O O . THR A 1 172 ? 16.887 3.532 -3.583 1.00 87.44 172 THR A O 1
ATOM 1389 N N . ALA A 1 173 ? 14.701 4.035 -3.761 1.00 89.69 173 ALA A N 1
ATOM 1390 C CA . ALA A 1 173 ? 14.256 2.752 -3.221 1.00 89.69 173 ALA A CA 1
ATOM 1391 C C . ALA A 1 173 ? 14.728 1.579 -4.080 1.00 89.69 173 ALA A C 1
ATOM 1393 O O . ALA A 1 173 ? 15.313 0.631 -3.556 1.00 89.69 173 ALA A O 1
ATOM 1394 N N . TYR A 1 174 ? 14.611 1.697 -5.402 1.00 93.12 174 TYR A N 1
ATOM 1395 C CA . TYR A 1 174 ? 15.045 0.668 -6.344 1.00 93.12 174 TYR A CA 1
ATOM 1396 C C . TYR A 1 174 ? 16.522 0.304 -6.187 1.00 93.12 174 TYR A C 1
ATOM 1398 O O . TYR A 1 174 ? 16.904 -0.826 -6.457 1.00 93.12 174 TYR A O 1
ATOM 1406 N N . PHE A 1 175 ? 17.349 1.214 -5.678 1.00 93.81 175 PHE A N 1
ATOM 1407 C CA . PHE A 1 175 ? 18.782 0.989 -5.519 1.00 93.81 175 PHE A CA 1
ATOM 1408 C C . PHE A 1 175 ? 19.222 0.884 -4.065 1.00 93.81 175 PHE A C 1
ATOM 1410 O O . PHE A 1 175 ? 20.372 1.150 -3.734 1.00 93.81 175 PHE A O 1
ATOM 1417 N N . ASN A 1 176 ? 18.307 0.523 -3.157 1.00 91.25 176 ASN A N 1
ATOM 1418 C CA . ASN A 1 176 ? 18.587 0.420 -1.726 1.00 91.25 176 ASN A CA 1
ATOM 1419 C C . ASN A 1 176 ? 19.164 1.717 -1.111 1.00 91.25 176 ASN A C 1
ATOM 1421 O O . ASN A 1 176 ? 19.774 1.661 -0.047 1.00 91.25 176 ASN A O 1
ATOM 1425 N N . GLY A 1 177 ? 18.987 2.882 -1.741 1.00 90.25 177 GLY A N 1
ATOM 1426 C CA . GLY A 1 177 ? 19.616 4.149 -1.352 1.00 90.25 177 GLY A CA 1
ATOM 1427 C C . GLY A 1 177 ? 21.060 4.345 -1.841 1.00 90.25 177 GLY A C 1
ATOM 1428 O O . GLY A 1 177 ? 21.708 5.304 -1.427 1.00 90.25 177 GLY A O 1
ATOM 1429 N N . ASP A 1 178 ? 21.580 3.466 -2.701 1.00 91.75 178 ASP A N 1
ATOM 1430 C CA . ASP A 1 178 ? 22.913 3.566 -3.303 1.00 91.75 178 ASP A CA 1
ATOM 1431 C C . ASP A 1 178 ? 22.857 4.151 -4.725 1.00 91.75 178 ASP A C 1
ATOM 1433 O O . ASP A 1 178 ? 22.696 3.451 -5.726 1.00 91.75 178 ASP A O 1
ATOM 1437 N N . HIS A 1 179 ? 23.048 5.466 -4.819 1.00 93.06 179 HIS A N 1
ATOM 1438 C CA . HIS A 1 179 ? 23.069 6.179 -6.098 1.00 93.06 179 HIS A CA 1
ATOM 1439 C C . HIS A 1 179 ? 24.256 5.812 -7.016 1.00 93.06 179 HIS A C 1
ATOM 1441 O O . HIS A 1 179 ? 24.175 6.021 -8.231 1.00 93.06 179 HIS A O 1
ATOM 1447 N N . VAL A 1 180 ? 25.358 5.278 -6.472 1.00 93.75 180 VAL A N 1
ATOM 1448 C CA . VAL A 1 180 ? 26.525 4.877 -7.275 1.00 93.75 180 VAL A CA 1
ATOM 1449 C C . VAL A 1 180 ? 26.188 3.598 -8.031 1.00 93.75 180 VAL A C 1
ATOM 1451 O O . VAL A 1 180 ? 26.357 3.536 -9.252 1.00 93.75 180 VAL A O 1
ATOM 1454 N N . SER A 1 181 ? 25.634 2.612 -7.320 1.00 92.69 181 SER A N 1
ATOM 1455 C CA . SER A 1 181 ? 25.107 1.392 -7.935 1.00 92.69 181 SER A CA 1
ATOM 1456 C C . SER A 1 181 ? 24.007 1.714 -8.953 1.00 92.69 181 SER A C 1
ATOM 1458 O O . SER A 1 181 ? 24.067 1.233 -10.087 1.00 92.69 181 SER A O 1
ATOM 1460 N N . ALA A 1 182 ? 23.084 2.619 -8.600 1.00 94.50 182 ALA A N 1
ATOM 1461 C CA . ALA A 1 182 ? 22.016 3.090 -9.483 1.00 94.50 182 ALA A CA 1
ATOM 1462 C C . ALA A 1 182 ? 22.538 3.599 -10.833 1.00 94.50 182 ALA A C 1
ATOM 1464 O O . ALA A 1 182 ? 22.079 3.180 -11.896 1.00 94.50 182 ALA A O 1
ATOM 1465 N N . THR A 1 183 ? 23.548 4.469 -10.798 1.00 95.19 183 THR A N 1
ATOM 1466 C CA . THR A 1 183 ? 24.135 5.050 -12.012 1.00 95.19 183 THR A CA 1
ATOM 1467 C C . THR A 1 183 ? 24.799 3.977 -12.877 1.00 95.19 183 THR A C 1
ATOM 1469 O O . THR A 1 183 ? 24.602 3.959 -14.090 1.00 95.19 183 THR A O 1
ATOM 1472 N N . ARG A 1 184 ? 25.535 3.038 -12.266 1.00 93.88 184 ARG A N 1
ATOM 1473 C CA . ARG A 1 184 ? 26.185 1.921 -12.975 1.00 93.88 184 ARG A CA 1
ATOM 1474 C C . ARG A 1 184 ? 25.176 0.986 -13.652 1.00 93.88 184 ARG A C 1
ATOM 1476 O O . ARG A 1 184 ? 25.469 0.456 -14.719 1.00 93.88 184 ARG A O 1
ATOM 1483 N N . LYS A 1 185 ? 24.010 0.784 -13.035 1.00 94.69 185 LYS A N 1
ATOM 1484 C CA . LYS A 1 185 ? 22.959 -0.138 -13.496 1.00 94.69 185 LYS A CA 1
ATOM 1485 C C . LYS A 1 185 ? 21.961 0.492 -14.473 1.00 94.69 185 LYS A C 1
ATOM 1487 O O . LYS A 1 185 ? 21.097 -0.219 -14.976 1.00 94.69 185 LYS A O 1
ATOM 1492 N N . GLY A 1 186 ? 22.082 1.789 -14.762 1.00 93.31 186 GLY A N 1
ATOM 1493 C CA . GLY A 1 186 ? 21.188 2.490 -15.685 1.00 93.31 186 GLY A CA 1
ATOM 1494 C C . GLY A 1 186 ? 19.849 2.867 -15.053 1.00 93.31 186 GLY A C 1
ATOM 1495 O O . GLY A 1 186 ? 18.798 2.539 -15.597 1.00 93.31 186 GLY A O 1
ATOM 1496 N N . VAL A 1 187 ? 19.891 3.539 -13.898 1.00 94.75 187 VAL A N 1
ATOM 1497 C CA . VAL A 1 187 ? 18.709 4.102 -13.224 1.00 94.75 187 VAL A CA 1
ATOM 1498 C C . VAL A 1 187 ? 17.803 4.883 -14.179 1.00 94.75 187 VAL A C 1
ATOM 1500 O O . VAL A 1 187 ? 18.269 5.726 -14.949 1.00 94.75 187 VAL A O 1
ATOM 1503 N N . ASN A 1 188 ? 16.495 4.635 -14.086 1.00 94.62 188 ASN A N 1
ATOM 1504 C CA . ASN A 1 188 ? 15.493 5.459 -14.746 1.00 94.62 188 ASN A CA 1
ATOM 1505 C C . ASN A 1 188 ? 15.147 6.671 -13.876 1.00 94.62 188 ASN A C 1
ATOM 1507 O O . ASN A 1 188 ? 14.868 6.536 -12.685 1.00 94.62 188 ASN A O 1
ATOM 1511 N N . LEU A 1 189 ? 15.171 7.858 -14.476 1.00 94.25 189 LEU A N 1
ATOM 1512 C CA . LEU A 1 189 ? 14.852 9.118 -13.810 1.00 94.25 189 LEU A CA 1
ATOM 1513 C C . LEU A 1 189 ? 13.696 9.773 -14.565 1.00 94.25 189 LEU A C 1
ATOM 1515 O O . LEU A 1 189 ? 13.949 10.495 -15.533 1.00 94.25 189 LEU A O 1
ATOM 1519 N N . PRO A 1 190 ? 12.440 9.487 -14.175 1.00 93.88 190 PRO A N 1
ATOM 1520 C CA . PRO A 1 190 ? 11.293 9.980 -14.906 1.00 93.88 190 PRO A CA 1
ATOM 1521 C C . PRO A 1 190 ? 11.180 11.493 -14.747 1.00 93.88 190 PRO A C 1
ATOM 1523 O O . PRO A 1 190 ? 11.364 12.027 -13.652 1.00 93.88 190 PRO A O 1
ATOM 1526 N N . ASP A 1 191 ? 10.882 12.198 -15.834 1.00 94.50 191 ASP A N 1
ATOM 1527 C CA . ASP A 1 191 ? 10.771 13.649 -15.776 1.00 94.50 191 ASP A CA 1
ATOM 1528 C C . ASP A 1 191 ? 9.425 14.082 -15.170 1.00 94.50 191 ASP A C 1
ATOM 1530 O O . ASP A 1 191 ? 8.354 13.560 -15.509 1.00 94.50 191 ASP A O 1
ATOM 1534 N N . ARG A 1 192 ? 9.481 15.052 -14.250 1.00 94.00 192 ARG A N 1
ATOM 1535 C CA . ARG A 1 192 ? 8.306 15.511 -13.505 1.00 94.00 192 ARG A CA 1
ATOM 1536 C C . ARG A 1 192 ? 7.144 16.018 -14.377 1.00 94.00 192 ARG A C 1
ATOM 1538 O O . ARG A 1 192 ? 6.011 15.602 -14.134 1.00 94.00 192 ARG A O 1
ATOM 1545 N N . PRO A 1 193 ? 7.364 16.924 -15.354 1.00 95.06 193 PRO A N 1
ATOM 1546 C CA . PRO A 1 193 ? 6.265 17.536 -16.100 1.00 95.06 193 PRO A CA 1
ATOM 1547 C C . PRO A 1 193 ? 5.610 16.607 -17.133 1.00 95.06 193 PRO A C 1
ATOM 1549 O O . PRO A 1 193 ? 4.523 16.934 -17.605 1.00 95.06 193 PRO A O 1
ATOM 1552 N N . ASN A 1 194 ? 6.232 15.478 -17.485 1.00 95.25 194 ASN A N 1
ATOM 1553 C CA . ASN A 1 194 ? 5.703 14.530 -18.462 1.00 95.25 194 ASN A CA 1
ATOM 1554 C C . ASN A 1 194 ? 5.434 13.163 -17.813 1.00 95.25 194 ASN A C 1
ATOM 1556 O O . ASN A 1 194 ? 4.305 12.890 -17.402 1.00 95.25 194 ASN A O 1
ATOM 1560 N N . GLN A 1 195 ? 6.458 12.317 -17.659 1.00 97.56 195 GLN A N 1
ATOM 1561 C CA . GLN A 1 195 ? 6.286 10.923 -17.237 1.00 97.56 195 GLN A CA 1
ATOM 1562 C C . GLN A 1 195 ? 5.659 10.799 -15.843 1.00 97.56 195 GLN A C 1
ATOM 1564 O O . GLN A 1 195 ? 4.712 10.033 -15.656 1.00 97.56 195 GLN A O 1
ATOM 1569 N N . VAL A 1 196 ? 6.143 11.571 -14.867 1.00 97.69 196 VAL A N 1
ATOM 1570 C CA . VAL A 1 196 ? 5.621 11.519 -13.491 1.00 97.69 196 VAL A CA 1
ATOM 1571 C C . VAL A 1 196 ? 4.181 12.022 -13.431 1.00 97.69 196 VAL A C 1
ATOM 1573 O O . VAL A 1 196 ? 3.344 11.382 -12.798 1.00 97.69 196 VAL A O 1
ATOM 1576 N N . ALA A 1 197 ? 3.858 13.104 -14.143 1.00 97.56 197 ALA A N 1
ATOM 1577 C CA . ALA A 1 197 ? 2.496 13.626 -14.212 1.00 97.56 197 ALA A CA 1
ATOM 1578 C C . ALA A 1 197 ? 1.507 12.610 -14.817 1.00 97.56 197 ALA A C 1
ATOM 1580 O O . ALA A 1 197 ? 0.384 12.475 -14.329 1.00 97.56 197 ALA A O 1
ATOM 1581 N N . MET A 1 198 ? 1.914 11.859 -15.845 1.00 98.44 198 MET A N 1
ATOM 1582 C CA . MET A 1 198 ? 1.090 10.799 -16.443 1.00 98.44 198 MET A CA 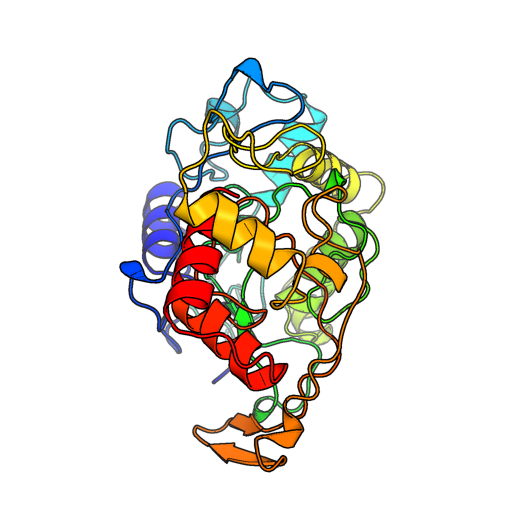1
ATOM 1583 C C . MET A 1 198 ? 0.862 9.638 -15.469 1.00 98.44 198 MET A C 1
ATOM 1585 O O . MET A 1 198 ? -0.276 9.206 -15.273 1.00 98.44 198 MET A O 1
ATOM 1589 N N . MET A 1 199 ? 1.927 9.166 -14.811 1.00 98.38 199 MET A N 1
ATOM 1590 C CA . MET A 1 199 ? 1.833 8.117 -13.790 1.00 98.38 199 MET A CA 1
ATOM 1591 C C . MET A 1 199 ? 0.942 8.547 -12.618 1.00 98.38 199 MET A C 1
ATOM 1593 O O . MET A 1 199 ? 0.127 7.757 -12.141 1.00 98.38 199 MET A O 1
ATOM 1597 N N . ALA A 1 200 ? 1.052 9.796 -12.162 1.00 97.75 200 ALA A N 1
ATOM 1598 C CA . ALA A 1 200 ? 0.222 10.342 -11.092 1.00 97.75 200 ALA A CA 1
ATOM 1599 C C . ALA A 1 200 ? -1.255 10.441 -11.492 1.00 97.75 200 ALA A C 1
ATOM 1601 O O . ALA A 1 200 ? -2.126 10.051 -10.717 1.00 97.75 200 ALA A O 1
ATOM 1602 N N . GLN A 1 201 ? -1.562 10.887 -12.716 1.00 97.56 201 GLN A N 1
ATOM 1603 C CA . GLN A 1 201 ? -2.942 10.913 -13.216 1.00 97.56 201 GLN A CA 1
ATOM 1604 C C . GLN A 1 201 ? -3.577 9.522 -13.262 1.00 97.56 201 GLN A C 1
ATOM 1606 O O . GLN A 1 201 ? -4.772 9.401 -13.001 1.00 97.56 201 GLN A O 1
ATOM 1611 N N . MET A 1 202 ? -2.797 8.483 -13.568 1.00 98.38 202 MET A N 1
ATOM 1612 C CA . MET A 1 202 ? -3.282 7.107 -13.502 1.00 98.38 202 MET A CA 1
ATOM 1613 C C . MET A 1 202 ? -3.508 6.654 -12.052 1.00 98.38 202 MET A C 1
ATOM 1615 O O . MET A 1 202 ? -4.578 6.151 -11.728 1.00 98.38 202 MET A O 1
ATOM 1619 N N . GLN A 1 203 ? -2.540 6.867 -11.158 1.00 98.00 203 GLN A N 1
ATOM 1620 C CA . GLN A 1 203 ? -2.648 6.453 -9.751 1.00 98.00 203 GLN A CA 1
ATOM 1621 C C . GLN A 1 203 ? -3.799 7.159 -9.012 1.00 98.00 203 GLN A C 1
ATOM 1623 O O . GLN A 1 203 ? -4.505 6.541 -8.221 1.00 98.00 203 GLN A O 1
ATOM 1628 N N . ASN A 1 204 ? -4.043 8.440 -9.302 1.00 97.69 204 ASN A N 1
ATOM 1629 C CA . ASN A 1 204 ? -5.064 9.240 -8.622 1.00 97.69 204 ASN A CA 1
ATOM 1630 C C . ASN A 1 204 ? -6.509 8.884 -8.999 1.00 97.69 204 ASN A C 1
ATOM 1632 O O . ASN A 1 204 ? -7.431 9.340 -8.328 1.00 97.69 204 ASN A O 1
ATOM 1636 N N . ILE A 1 205 ? -6.736 8.081 -10.042 1.00 97.94 205 ILE A N 1
ATOM 1637 C CA . ILE A 1 205 ? -8.090 7.627 -10.397 1.00 97.94 205 ILE A CA 1
ATOM 1638 C C . ILE A 1 205 ? -8.423 6.232 -9.869 1.00 97.94 205 ILE A C 1
ATOM 1640 O O . ILE A 1 205 ? -9.530 5.750 -10.101 1.00 97.94 205 ILE A O 1
ATOM 1644 N N . ILE A 1 206 ? -7.488 5.584 -9.172 1.00 98.25 206 ILE A N 1
ATOM 1645 C CA . ILE A 1 206 ? -7.718 4.280 -8.558 1.00 98.25 206 ILE A CA 1
ATOM 1646 C C . ILE A 1 206 ? -8.523 4.468 -7.276 1.00 98.25 206 ILE A C 1
ATOM 1648 O O . ILE A 1 206 ? -8.058 5.076 -6.307 1.00 98.25 206 ILE A O 1
ATOM 1652 N N . ASP A 1 207 ? -9.734 3.928 -7.278 1.00 97.19 207 ASP A N 1
ATOM 1653 C CA . ASP A 1 207 ? -10.672 4.029 -6.169 1.00 97.19 207 ASP A CA 1
ATOM 1654 C C . ASP A 1 207 ? -10.534 2.868 -5.173 1.00 97.19 207 ASP A C 1
ATOM 1656 O O . ASP A 1 207 ? -9.849 1.864 -5.400 1.00 97.19 207 ASP A O 1
ATOM 1660 N N . LEU A 1 208 ? -11.200 3.026 -4.036 1.00 94.75 208 LEU A N 1
ATOM 1661 C CA . LEU A 1 208 ? -11.353 2.009 -3.007 1.00 94.75 208 LEU A CA 1
ATOM 1662 C C . LEU A 1 208 ? -12.403 0.966 -3.417 1.00 94.75 208 LEU A C 1
ATOM 1664 O O . LEU A 1 208 ? -13.367 1.292 -4.112 1.00 94.75 208 LEU A O 1
ATOM 1668 N N . PRO A 1 209 ? -12.283 -0.281 -2.929 1.00 93.12 209 PRO A N 1
ATOM 1669 C CA . PRO A 1 209 ? -13.317 -1.297 -3.110 1.00 93.12 209 PRO A CA 1
ATOM 1670 C C . PRO A 1 209 ? -14.640 -0.841 -2.477 1.00 93.12 209 PRO A C 1
ATOM 1672 O O . PRO A 1 209 ? -14.605 -0.146 -1.461 1.00 93.12 209 PRO A O 1
ATOM 1675 N N . PRO A 1 210 ? -15.822 -1.215 -2.994 1.00 93.44 210 PRO A N 1
ATOM 1676 C CA . PRO A 1 210 ? -17.102 -0.802 -2.413 1.00 93.44 210 PRO A CA 1
ATOM 1677 C C . PRO A 1 210 ? -17.273 -1.203 -0.933 1.00 93.44 210 PRO A C 1
ATOM 1679 O O . PRO A 1 210 ? -17.002 -2.339 -0.555 1.00 93.44 210 PRO A O 1
ATOM 1682 N N . ALA A 1 211 ? -17.802 -0.294 -0.104 1.00 95.56 211 ALA A N 1
ATOM 1683 C CA . ALA A 1 211 ? -18.256 -0.583 1.265 1.00 95.56 211 ALA A CA 1
ATOM 1684 C C . ALA A 1 211 ? -19.749 -0.242 1.396 1.00 95.56 211 ALA A C 1
ATOM 1686 O O . ALA A 1 211 ? -20.108 0.855 1.827 1.00 95.56 211 ALA A O 1
ATOM 1687 N N . PRO A 1 212 ? -20.653 -1.162 1.012 1.00 96.25 212 PRO A N 1
ATOM 1688 C CA . PRO A 1 212 ? -22.088 -0.879 0.890 1.00 96.25 212 PRO A CA 1
ATOM 1689 C C . PRO A 1 212 ? -22.797 -0.603 2.226 1.00 96.25 212 PRO A C 1
ATOM 1691 O O . PRO A 1 212 ? -23.955 -0.167 2.226 1.00 96.25 212 PRO A O 1
ATOM 1694 N N . LYS A 1 213 ? -22.124 -0.886 3.349 1.00 97.75 213 LYS A N 1
ATOM 1695 C CA . LYS A 1 213 ? -22.600 -0.643 4.714 1.00 97.75 213 LYS A CA 1
ATOM 1696 C C . LYS A 1 213 ? -22.217 0.738 5.251 1.00 97.75 213 LYS A C 1
ATOM 1698 O O . LYS A 1 213 ? -22.703 1.085 6.320 1.00 97.75 213 LYS A O 1
ATOM 1703 N N . LEU A 1 214 ? -21.385 1.5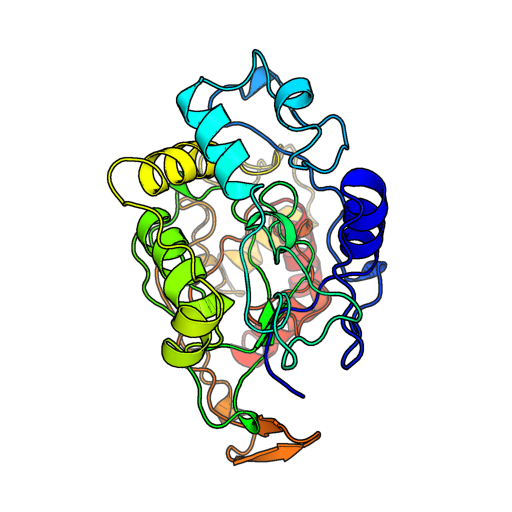08 4.544 1.00 97.44 214 LEU A N 1
ATOM 1704 C CA . LEU A 1 214 ? -20.970 2.845 4.967 1.00 97.44 214 LEU A CA 1
ATOM 1705 C C . LEU A 1 214 ? -21.799 3.940 4.290 1.00 97.44 214 LEU A C 1
ATOM 1707 O O . LEU A 1 214 ? -22.161 3.841 3.116 1.00 97.44 214 LEU A O 1
ATOM 1711 N N . ASP A 1 215 ? -22.073 5.005 5.035 1.00 96.44 215 ASP A N 1
ATOM 1712 C CA . ASP A 1 215 ? -22.577 6.268 4.509 1.00 96.44 215 ASP A CA 1
ATOM 1713 C C . ASP A 1 215 ? -21.424 7.142 3.948 1.00 96.44 215 ASP A C 1
ATOM 1715 O O . ASP A 1 215 ? -20.243 6.832 4.146 1.00 96.44 215 ASP A O 1
ATOM 1719 N N . PRO A 1 216 ? -21.716 8.271 3.269 1.00 93.00 216 PRO A N 1
ATOM 1720 C CA . PRO A 1 216 ? -20.679 9.172 2.750 1.00 93.00 216 PRO A CA 1
ATOM 1721 C C . PRO A 1 216 ? -19.773 9.822 3.810 1.00 93.00 216 PRO A C 1
ATOM 1723 O O . PRO A 1 216 ? -18.798 10.478 3.455 1.00 93.00 216 PRO A O 1
ATOM 1726 N N . ARG A 1 217 ? -20.093 9.692 5.103 1.00 93.69 217 ARG A N 1
ATOM 1727 C CA . ARG A 1 217 ? -19.285 10.189 6.227 1.00 93.69 217 ARG A CA 1
ATOM 1728 C C . ARG A 1 217 ? -18.415 9.086 6.841 1.00 93.69 217 ARG A C 1
ATOM 1730 O O . ARG A 1 217 ? -17.739 9.346 7.837 1.00 93.69 217 ARG A O 1
ATOM 1737 N N . GLY A 1 218 ? -18.432 7.880 6.272 1.00 95.31 218 GLY A N 1
ATOM 1738 C CA . GLY A 1 218 ? -17.685 6.726 6.763 1.00 95.31 218 GLY A CA 1
ATOM 1739 C C . GLY A 1 218 ? -18.313 6.062 7.989 1.00 95.31 218 GLY A C 1
ATOM 1740 O O . GLY A 1 218 ? -17.599 5.404 8.737 1.00 95.31 218 GLY A O 1
ATOM 1741 N N . ARG A 1 219 ? -19.616 6.251 8.231 1.00 97.81 219 ARG A N 1
ATOM 1742 C CA . ARG A 1 219 ? -20.351 5.637 9.349 1.00 97.81 219 ARG A CA 1
ATOM 1743 C C . ARG A 1 219 ? -21.173 4.446 8.884 1.00 97.81 219 ARG A C 1
ATOM 1745 O O . ARG A 1 219 ? -21.677 4.456 7.763 1.00 97.81 219 ARG A O 1
ATOM 1752 N N . LEU A 1 220 ? -21.352 3.445 9.742 1.00 98.31 220 LEU A N 1
ATOM 1753 C CA . LEU A 1 220 ? -22.231 2.316 9.437 1.00 98.31 220 LEU A CA 1
ATOM 1754 C C . LEU A 1 220 ? -23.694 2.754 9.316 1.00 98.31 220 LEU A C 1
ATOM 1756 O O . LEU A 1 220 ? -24.218 3.497 10.145 1.00 98.31 220 LEU A O 1
ATOM 1760 N N . LEU A 1 221 ? -24.371 2.216 8.306 1.00 98.44 221 LEU A N 1
ATOM 1761 C CA . LEU A 1 221 ? -25.817 2.287 8.138 1.00 98.44 221 LEU A CA 1
ATOM 1762 C C . LEU A 1 221 ? -26.489 1.242 9.055 1.00 98.44 221 LEU A C 1
ATOM 1764 O O . LEU A 1 221 ? -26.289 0.042 8.835 1.00 98.44 221 LEU A O 1
ATOM 1768 N N . PRO A 1 222 ? -27.279 1.645 10.076 1.00 97.56 222 PRO A N 1
ATOM 1769 C CA . PRO A 1 222 ? -27.822 0.711 11.071 1.00 97.56 222 PRO A CA 1
ATOM 1770 C C . PRO A 1 222 ? -28.757 -0.365 10.511 1.00 97.56 222 PRO A C 1
ATOM 1772 O O . PRO A 1 222 ? -28.890 -1.428 11.105 1.00 97.56 222 PRO A O 1
ATOM 1775 N N . ASP A 1 223 ? -29.403 -0.103 9.377 1.00 97.44 223 ASP A N 1
ATOM 1776 C CA . ASP A 1 223 ? -30.292 -1.033 8.676 1.00 97.44 223 ASP A CA 1
ATOM 1777 C C . ASP A 1 223 ? -29.540 -2.103 7.864 1.00 97.44 223 ASP A C 1
ATOM 1779 O O . ASP A 1 223 ? -30.130 -3.115 7.489 1.00 97.44 223 ASP A O 1
ATOM 1783 N N . LYS A 1 224 ? -28.240 -1.903 7.604 1.00 97.81 224 LYS A N 1
ATOM 1784 C CA . LYS A 1 224 ? -27.388 -2.836 6.843 1.00 97.81 224 LYS A CA 1
ATOM 1785 C C . LYS A 1 224 ? -26.315 -3.525 7.683 1.00 97.81 224 LYS A C 1
ATOM 1787 O O . LYS A 1 224 ? -25.780 -4.554 7.264 1.00 97.81 224 LYS A O 1
ATOM 1792 N N . ALA A 1 225 ? -25.944 -2.930 8.812 1.00 98.06 225 ALA A N 1
ATOM 1793 C CA . ALA A 1 225 ? -24.908 -3.440 9.695 1.00 98.06 225 ALA A CA 1
ATOM 1794 C C . ALA A 1 225 ? -25.467 -4.450 10.706 1.00 98.06 225 ALA A C 1
ATOM 1796 O O . ALA A 1 225 ? -26.581 -4.325 11.210 1.00 98.06 225 ALA A O 1
ATOM 1797 N N . SER A 1 226 ? -24.667 -5.460 11.025 1.00 98.50 226 SER A N 1
ATOM 1798 C CA . SER A 1 226 ? -24.939 -6.401 12.108 1.00 98.50 226 SER A CA 1
ATOM 1799 C C . SER A 1 226 ? -24.720 -5.752 13.477 1.00 98.50 226 SER A C 1
ATOM 1801 O O . SER A 1 226 ? -24.014 -4.751 13.611 1.00 98.50 226 SER A O 1
ATOM 1803 N N . ALA A 1 227 ? -25.268 -6.368 14.528 1.00 98.50 227 ALA A N 1
ATOM 1804 C CA . ALA A 1 227 ? -25.062 -5.904 15.900 1.00 98.50 227 ALA A CA 1
ATOM 1805 C C . ALA A 1 227 ? -23.572 -5.870 16.298 1.00 98.50 227 ALA A C 1
ATOM 1807 O O . ALA A 1 227 ? -23.148 -4.941 16.978 1.00 98.50 227 ALA A O 1
ATOM 1808 N N . ALA A 1 228 ? -22.777 -6.844 15.839 1.00 98.69 228 ALA A N 1
ATOM 1809 C CA . ALA A 1 228 ? -21.339 -6.892 16.101 1.00 98.69 228 ALA A CA 1
ATOM 1810 C C . ALA A 1 228 ? -20.577 -5.768 15.379 1.00 98.69 228 ALA A C 1
ATOM 1812 O O . ALA A 1 228 ? -19.687 -5.164 15.964 1.00 98.69 228 ALA A O 1
ATOM 1813 N N . GLU A 1 229 ? -20.948 -5.440 14.137 1.00 98.75 229 GLU A N 1
ATOM 1814 C CA . GLU A 1 229 ? -20.345 -4.323 13.393 1.00 98.75 229 GLU A CA 1
ATOM 1815 C C . GLU A 1 229 ? -20.659 -2.974 14.055 1.00 98.75 229 GLU A C 1
ATOM 1817 O O . GLU A 1 229 ? -19.761 -2.151 14.224 1.00 98.75 229 GLU A O 1
ATOM 1822 N N . LEU A 1 230 ? -21.908 -2.761 14.486 1.00 98.75 230 LEU A N 1
ATOM 1823 C CA . LEU A 1 230 ? -22.319 -1.541 15.193 1.00 98.75 230 LEU A CA 1
ATOM 1824 C C . LEU A 1 230 ? -21.620 -1.395 16.550 1.00 98.75 230 LEU A C 1
ATOM 1826 O O . LEU A 1 230 ? -21.180 -0.302 16.910 1.00 98.75 230 LEU A O 1
ATOM 1830 N N . GLU A 1 231 ? -21.480 -2.494 17.292 1.00 98.81 231 GLU A N 1
ATOM 1831 C CA . GLU A 1 231 ? -20.698 -2.505 18.528 1.00 98.81 231 GLU A CA 1
ATOM 1832 C C . GLU A 1 231 ? -19.214 -2.238 18.248 1.00 98.81 231 GLU A C 1
ATOM 1834 O O . GLU A 1 231 ? -18.578 -1.462 18.960 1.00 98.81 231 GLU A O 1
ATOM 1839 N N . GLY A 1 232 ? -18.673 -2.802 17.169 1.00 98.81 232 GLY A N 1
ATOM 1840 C CA . GLY A 1 232 ? -17.312 -2.546 16.717 1.00 98.81 232 GLY A CA 1
ATOM 1841 C C . GLY A 1 232 ? -17.067 -1.074 16.409 1.00 98.81 232 GLY A C 1
ATOM 1842 O O . GLY A 1 232 ? -16.086 -0.511 16.888 1.00 98.81 232 GLY A O 1
ATOM 1843 N N . GLU A 1 233 ? -17.987 -0.413 15.703 1.00 98.75 233 GLU A N 1
ATOM 1844 C CA . GLU A 1 233 ? -17.919 1.032 15.464 1.00 98.75 233 GLU A CA 1
ATOM 1845 C C . GLU A 1 233 ? -17.960 1.821 16.786 1.00 98.75 233 GLU A C 1
ATOM 1847 O O . GLU A 1 233 ? -17.181 2.759 16.982 1.00 98.75 233 GLU A O 1
ATOM 1852 N N . ARG A 1 234 ? -18.809 1.420 17.743 1.00 98.75 234 ARG A N 1
ATOM 1853 C CA . ARG A 1 234 ? -18.876 2.050 19.073 1.00 98.75 234 ARG A CA 1
ATOM 1854 C C . ARG A 1 234 ? -17.558 1.913 19.837 1.00 98.75 234 ARG A C 1
ATOM 1856 O O . ARG A 1 234 ? -17.110 2.878 20.461 1.00 98.75 234 ARG A O 1
ATOM 1863 N N . VAL A 1 235 ? -16.928 0.738 19.798 1.00 98.81 235 VAL A N 1
ATOM 1864 C CA . VAL A 1 235 ? -15.606 0.521 20.402 1.00 98.81 235 VAL A CA 1
ATOM 1865 C C . VAL A 1 235 ? -14.560 1.366 19.676 1.00 98.81 235 VAL A C 1
ATOM 1867 O O . VAL A 1 235 ? -13.800 2.066 20.342 1.00 98.81 235 VAL A O 1
ATOM 1870 N N . PHE A 1 236 ? -14.561 1.375 18.343 1.00 98.69 236 PHE A N 1
ATOM 1871 C CA . PHE A 1 236 ? -13.608 2.104 17.502 1.00 98.69 236 PHE A CA 1
ATOM 1872 C C . PHE A 1 236 ? -13.601 3.614 17.780 1.00 98.69 236 PHE A C 1
ATOM 1874 O O . PHE A 1 236 ? -12.536 4.224 17.905 1.00 98.69 236 PHE A O 1
ATOM 1881 N N . LEU A 1 237 ? -14.790 4.210 17.909 1.00 98.38 237 LEU A N 1
ATOM 1882 C CA . LEU A 1 237 ? -14.987 5.632 18.214 1.00 98.38 237 LEU A CA 1
ATOM 1883 C C . LEU A 1 237 ? -14.801 5.966 19.705 1.00 98.38 237 LEU A C 1
ATOM 1885 O O . LEU A 1 237 ? -14.629 7.131 20.053 1.00 98.38 237 LEU A O 1
ATOM 1889 N N . GLY A 1 238 ? -14.891 4.965 20.583 1.00 98.31 238 GLY A N 1
ATOM 1890 C CA . GLY A 1 238 ? -14.878 5.122 22.035 1.00 98.31 238 GLY A CA 1
ATOM 1891 C C . GLY A 1 238 ? -13.646 4.495 22.678 1.00 98.31 238 GLY A C 1
ATOM 1892 O O . GLY A 1 238 ? -12.532 4.995 22.550 1.00 98.31 238 GLY A O 1
ATOM 1893 N N . LYS A 1 239 ? -13.853 3.391 23.408 1.00 98.31 239 LYS A N 1
ATOM 1894 C CA . LYS A 1 239 ? -12.823 2.741 24.241 1.00 98.31 239 LYS A CA 1
ATOM 1895 C C . LYS A 1 239 ? -11.574 2.321 23.455 1.00 98.31 239 LYS A C 1
ATOM 1897 O O . LYS A 1 239 ? -10.479 2.344 24.005 1.00 98.31 239 LYS A O 1
ATOM 1902 N N . GLY A 1 240 ? -11.738 1.956 22.186 1.00 97.94 240 GLY A N 1
ATOM 1903 C CA . GLY A 1 240 ? -10.652 1.587 21.284 1.00 97.94 240 GLY A CA 1
ATOM 1904 C C . GLY A 1 240 ? -9.778 2.767 20.855 1.00 97.94 240 GLY A C 1
ATOM 1905 O O . GLY A 1 240 ? -8.629 2.553 20.483 1.00 97.94 240 GLY A O 1
ATOM 1906 N N . ARG A 1 241 ? -10.298 4.005 20.921 1.00 97.56 241 ARG A N 1
ATOM 1907 C CA . ARG A 1 241 ? -9.603 5.254 20.545 1.00 97.56 241 ARG A CA 1
ATOM 1908 C C . ARG A 1 241 ? -9.031 5.262 19.119 1.00 97.56 241 ARG A C 1
ATOM 1910 O O . ARG A 1 241 ? -8.220 6.116 18.773 1.00 97.56 241 ARG A O 1
ATOM 1917 N N . CYS A 1 242 ? -9.462 4.334 18.268 1.00 98.00 242 CYS A N 1
ATOM 1918 C CA . CYS A 1 242 ? -8.909 4.126 16.932 1.00 98.00 242 CYS A CA 1
ATOM 1919 C C . CYS A 1 242 ? -9.148 5.353 16.038 1.00 98.00 242 CYS A C 1
ATOM 1921 O O . CYS A 1 242 ? -8.285 5.741 15.252 1.00 98.00 242 CYS A O 1
ATOM 1923 N N . ALA A 1 243 ? -10.302 6.002 16.215 1.00 97.69 243 ALA A N 1
ATOM 1924 C CA . ALA A 1 243 ? -10.711 7.179 15.457 1.00 97.69 243 ALA A CA 1
ATOM 1925 C C . ALA A 1 243 ? -9.912 8.458 15.762 1.00 97.69 243 ALA A C 1
ATOM 1927 O O . ALA A 1 243 ? -10.089 9.446 15.055 1.00 97.69 243 ALA A O 1
ATOM 1928 N N . GLU A 1 244 ? -9.037 8.459 16.775 1.00 97.38 244 GLU A N 1
ATOM 1929 C CA . GLU A 1 244 ? -8.137 9.592 17.036 1.00 97.38 244 GLU A CA 1
ATOM 1930 C C . GLU A 1 244 ? -7.081 9.755 15.932 1.00 97.38 244 GLU A C 1
ATOM 1932 O O . GLU A 1 244 ? -6.628 10.868 15.687 1.00 97.38 244 GLU A O 1
ATOM 1937 N N . CYS A 1 245 ? -6.717 8.660 15.254 1.00 97.31 245 CYS A N 1
ATOM 1938 C CA . CYS A 1 245 ? -5.829 8.668 14.084 1.00 97.31 245 CYS A CA 1
ATOM 1939 C C . CYS A 1 245 ? -6.576 8.234 12.810 1.00 97.31 245 CYS A C 1
ATOM 1941 O O . CYS A 1 245 ? -6.393 8.806 11.740 1.00 97.31 245 CYS A O 1
ATOM 1943 N N . HIS A 1 246 ? -7.465 7.243 12.903 1.00 97.69 246 HIS A N 1
ATOM 1944 C CA . HIS A 1 246 ? -8.213 6.717 11.760 1.00 97.69 246 HIS A CA 1
ATOM 1945 C C . HIS A 1 246 ? -9.596 7.367 11.642 1.00 97.69 246 HIS A C 1
ATOM 1947 O O . HIS A 1 246 ? -10.625 6.736 11.885 1.00 97.69 246 HIS A O 1
ATOM 1953 N N . VAL A 1 247 ? -9.622 8.650 11.280 1.00 97.50 247 VAL A N 1
ATOM 1954 C CA . VAL A 1 247 ? -10.841 9.475 11.251 1.00 97.50 247 VAL A CA 1
ATOM 1955 C C . VAL A 1 247 ? -11.798 9.016 10.130 1.00 97.50 247 VAL A C 1
ATOM 1957 O O . VAL A 1 247 ? -11.448 9.155 8.954 1.00 97.50 247 VAL A O 1
ATOM 1960 N N . PRO A 1 248 ? -13.025 8.529 10.425 1.00 96.31 248 PRO A N 1
ATOM 1961 C CA . PRO A 1 248 ? -13.916 7.957 9.403 1.00 96.31 248 PRO A CA 1
ATOM 1962 C C . PRO A 1 248 ? -14.255 8.909 8.248 1.00 96.31 248 PRO A C 1
ATOM 1964 O O . PRO A 1 248 ? -14.141 8.541 7.080 1.00 96.31 248 PRO A O 1
ATOM 1967 N N . GLY A 1 249 ? -14.567 10.172 8.560 1.00 93.06 249 GLY A N 1
ATOM 1968 C CA . GLY A 1 249 ? -14.895 11.197 7.559 1.00 93.06 249 GLY A CA 1
ATOM 1969 C C . GLY A 1 249 ? -13.720 11.630 6.674 1.00 93.06 249 GLY A C 1
ATOM 1970 O O . GLY A 1 249 ? -13.919 12.366 5.714 1.00 93.06 249 GLY A O 1
ATOM 1971 N N . MET A 1 250 ? -12.504 11.174 6.978 1.00 93.25 250 MET A N 1
ATOM 1972 C CA . MET A 1 250 ? -11.293 11.408 6.192 1.00 93.25 250 MET A CA 1
ATOM 1973 C C . MET A 1 250 ? -10.772 10.098 5.594 1.00 93.25 250 MET A C 1
ATOM 1975 O O . MET A 1 250 ? -9.572 9.872 5.541 1.00 93.25 250 MET A O 1
ATOM 1979 N N . SER A 1 251 ? -11.666 9.200 5.168 1.00 93.06 251 SER A N 1
ATOM 1980 C CA . SER A 1 251 ? -11.304 7.870 4.650 1.00 93.06 251 SER A CA 1
ATOM 1981 C C . SER A 1 251 ? -10.472 7.038 5.638 1.00 93.06 251 SER A C 1
ATOM 1983 O O . SER A 1 251 ? -9.617 6.264 5.221 1.00 93.06 251 SER A O 1
ATOM 1985 N N . PHE A 1 252 ? -10.707 7.176 6.946 1.00 96.88 252 PHE A N 1
ATOM 1986 C CA . PHE A 1 252 ? -9.985 6.450 8.001 1.00 96.88 252 PHE A CA 1
ATOM 1987 C C . PHE A 1 252 ? -8.482 6.760 8.083 1.00 96.88 252 PHE A C 1
ATOM 1989 O O . PHE A 1 252 ? -7.682 5.886 8.422 1.00 96.88 252 PHE A O 1
ATOM 1996 N N . LEU A 1 253 ? -8.094 8.004 7.799 1.00 94.62 253 LEU A N 1
ATOM 1997 C CA . LEU A 1 253 ? -6.743 8.520 8.023 1.00 94.62 253 LEU A CA 1
ATOM 1998 C C . LEU A 1 253 ? -6.780 9.963 8.546 1.00 94.62 253 LEU A C 1
ATOM 2000 O O . LEU A 1 253 ? -7.758 10.674 8.344 1.00 94.62 253 LEU A O 1
ATOM 2004 N N . ASP A 1 254 ? -5.698 10.416 9.173 1.00 95.38 254 ASP A N 1
ATOM 2005 C CA . ASP A 1 254 ? -5.534 11.793 9.663 1.00 95.38 254 ASP A CA 1
ATOM 2006 C C . ASP A 1 254 ? -4.448 12.588 8.920 1.00 95.38 254 ASP A C 1
ATOM 2008 O O . ASP A 1 254 ? -4.241 13.764 9.205 1.00 95.38 254 ASP A O 1
ATOM 2012 N N . ASN A 1 255 ? -3.764 11.958 7.958 1.00 92.62 255 ASN A N 1
ATOM 2013 C CA . ASN A 1 255 ? -2.617 12.517 7.235 1.00 92.62 255 ASN A CA 1
ATOM 2014 C C . ASN A 1 255 ? -1.412 12.890 8.122 1.00 92.62 255 ASN A C 1
ATOM 2016 O O . ASN A 1 255 ? -0.594 13.718 7.719 1.00 92.62 255 ASN A O 1
ATOM 2020 N N . ASN A 1 256 ? -1.252 12.251 9.286 1.00 94.69 256 ASN A N 1
ATOM 2021 C CA . ASN A 1 256 ? -0.088 12.438 10.154 1.00 94.69 256 ASN A CA 1
ATOM 2022 C C . ASN A 1 256 ? 0.783 11.180 10.241 1.00 94.69 256 ASN A C 1
ATOM 2024 O O . ASN A 1 256 ? 0.452 10.108 9.726 1.00 94.69 256 ASN A O 1
ATOM 2028 N N . MET A 1 257 ? 1.933 11.338 10.896 1.00 95.00 257 MET A N 1
ATOM 2029 C CA . MET A 1 257 ? 2.792 10.234 11.308 1.00 95.00 257 MET A CA 1
ATOM 2030 C C . MET A 1 257 ? 2.853 10.189 12.831 1.00 95.00 257 MET A C 1
ATOM 2032 O O . MET A 1 257 ? 3.016 11.228 13.471 1.00 95.00 257 MET A O 1
ATOM 2036 N N . HIS A 1 258 ? 2.774 8.987 13.391 1.00 95.62 258 HIS A N 1
ATOM 2037 C CA . HIS A 1 258 ? 2.749 8.751 14.829 1.00 95.62 258 HIS A CA 1
ATOM 2038 C C . HIS A 1 258 ? 3.820 7.753 15.221 1.00 95.62 258 HIS A C 1
ATOM 2040 O O . HIS A 1 258 ? 4.072 6.780 14.513 1.00 95.62 258 HIS A O 1
ATOM 2046 N N . ASP A 1 259 ? 4.450 7.994 16.363 1.00 95.81 259 ASP A N 1
ATOM 2047 C CA . ASP A 1 259 ? 5.408 7.067 16.945 1.00 95.81 259 ASP A CA 1
ATOM 2048 C C . ASP A 1 259 ? 4.723 6.240 18.033 1.00 95.81 259 ASP A C 1
ATOM 2050 O O . ASP A 1 259 ? 4.299 6.767 19.066 1.00 95.81 259 ASP A O 1
ATOM 2054 N N . LEU A 1 260 ? 4.625 4.932 17.795 1.00 95.31 260 LEU A N 1
ATOM 2055 C CA . LEU A 1 260 ? 4.075 3.996 18.766 1.00 95.31 260 LEU A CA 1
ATOM 2056 C C . LEU A 1 260 ? 5.020 3.738 19.937 1.00 95.31 260 LEU A C 1
ATOM 2058 O O . LEU A 1 260 ? 4.556 3.122 20.892 1.00 95.31 260 LEU A O 1
ATOM 2062 N N . ARG A 1 261 ? 6.285 4.188 19.895 1.00 95.44 261 ARG A N 1
ATOM 2063 C CA . ARG A 1 261 ? 7.323 4.057 20.938 1.00 95.44 261 ARG A CA 1
ATOM 2064 C C . ARG A 1 261 ? 7.529 2.627 21.435 1.00 95.44 261 ARG A C 1
ATOM 2066 O O . ARG A 1 261 ? 7.546 2.361 22.644 1.00 95.44 261 ARG A O 1
ATOM 2073 N N . LEU A 1 262 ? 7.550 1.675 20.505 1.00 94.75 262 LEU A N 1
ATOM 2074 C CA . LEU A 1 262 ? 7.528 0.241 20.808 1.00 94.75 262 LEU A CA 1
ATOM 2075 C C . LEU A 1 262 ? 8.740 -0.229 21.613 1.00 94.75 262 LEU A C 1
ATOM 2077 O O . LEU A 1 262 ? 8.635 -1.223 22.325 1.00 94.75 262 LEU A O 1
ATOM 2081 N N . GLU A 1 263 ? 9.847 0.508 21.569 1.00 94.44 263 GLU A N 1
ATOM 2082 C CA . GLU A 1 263 ? 11.065 0.257 22.338 1.00 94.44 263 GLU A CA 1
ATOM 2083 C C . GLU A 1 263 ? 10.845 0.225 23.859 1.00 94.44 263 GLU A C 1
ATOM 2085 O O . GLU A 1 263 ? 11.705 -0.247 24.591 1.00 94.44 263 GLU A O 1
ATOM 2090 N N . ARG A 1 264 ? 9.676 0.646 24.364 1.00 95.69 264 ARG A N 1
ATOM 2091 C CA . ARG A 1 264 ? 9.286 0.415 25.768 1.00 95.69 264 ARG A CA 1
ATOM 2092 C C . ARG A 1 264 ? 9.018 -1.057 26.114 1.00 95.69 264 ARG A C 1
ATOM 2094 O O . ARG A 1 264 ? 8.907 -1.378 27.294 1.00 95.69 264 ARG A O 1
ATOM 2101 N N . PHE A 1 265 ? 8.848 -1.924 25.115 1.00 94.12 265 PHE A N 1
ATOM 2102 C CA . PHE A 1 265 ? 8.499 -3.340 25.286 1.00 94.12 265 PHE A CA 1
ATOM 2103 C C . PHE A 1 265 ? 9.664 -4.300 25.016 1.00 94.12 265 PHE A C 1
ATOM 2105 O O . PHE A 1 265 ? 9.500 -5.506 25.182 1.00 94.12 265 PHE A O 1
ATOM 2112 N N . TYR A 1 266 ? 10.828 -3.801 24.592 1.00 91.75 266 TYR A N 1
ATOM 2113 C CA . TYR A 1 266 ? 11.996 -4.629 24.298 1.00 91.75 266 TYR A CA 1
ATOM 2114 C C . TYR A 1 266 ? 13.302 -3.872 24.528 1.00 91.75 266 TYR A C 1
ATOM 2116 O O . TYR A 1 266 ? 13.362 -2.649 24.445 1.00 91.75 266 TYR A O 1
ATOM 2124 N N . GLU A 1 267 ? 14.385 -4.607 24.765 1.00 93.25 267 GLU A N 1
ATOM 2125 C CA . GLU A 1 267 ? 15.716 -4.011 24.831 1.00 93.25 267 GLU A CA 1
ATOM 2126 C C . GLU A 1 267 ? 16.232 -3.673 23.428 1.00 93.25 267 GLU A C 1
ATOM 2128 O O . GLU A 1 267 ? 16.303 -4.524 22.532 1.00 93.25 267 GLU A O 1
ATOM 2133 N N . THR A 1 268 ? 16.610 -2.410 23.228 1.00 94.19 268 THR A N 1
ATOM 2134 C CA . THR A 1 268 ? 17.223 -1.964 21.973 1.00 94.19 268 THR A CA 1
ATOM 2135 C C . THR A 1 268 ? 18.665 -2.452 21.863 1.00 94.19 268 THR A C 1
ATOM 2137 O O . THR A 1 268 ? 19.387 -2.590 22.848 1.00 94.19 268 THR A O 1
ATOM 2140 N N . GLY A 1 269 ? 19.103 -2.710 20.635 1.00 93.94 269 GLY A N 1
ATOM 2141 C CA . GLY A 1 269 ? 20.455 -3.146 20.323 1.00 93.94 269 GLY A CA 1
ATOM 2142 C C . GLY A 1 269 ? 20.710 -4.646 20.450 1.00 93.94 269 GLY A C 1
ATOM 2143 O O . GLY A 1 269 ? 21.801 -5.082 20.075 1.00 93.94 269 GLY A O 1
ATOM 2144 N N . GLN A 1 270 ? 19.717 -5.419 20.894 1.00 93.56 270 GLN A N 1
ATOM 2145 C CA . GLN A 1 270 ? 19.746 -6.879 20.880 1.00 93.56 270 GLN A CA 1
ATOM 2146 C C . GLN A 1 270 ? 19.819 -7.389 19.439 1.00 93.56 270 GLN A C 1
ATOM 2148 O O . GLN A 1 270 ? 19.185 -6.833 18.540 1.00 93.56 270 GLN A O 1
ATOM 2153 N N . VAL A 1 271 ? 20.607 -8.441 19.215 1.00 93.19 271 VAL A N 1
ATOM 2154 C CA . VAL A 1 271 ? 20.785 -9.045 17.890 1.00 93.19 271 VAL A CA 1
ATOM 2155 C C . VAL A 1 271 ? 20.169 -10.437 17.879 1.00 93.19 271 VAL A C 1
ATOM 2157 O O . VAL A 1 271 ? 20.599 -11.310 18.627 1.00 93.19 271 VAL A O 1
ATOM 2160 N N . ALA A 1 272 ? 19.203 -10.655 16.992 1.00 89.12 272 ALA A N 1
ATOM 2161 C CA . ALA A 1 272 ? 18.585 -11.951 16.734 1.00 89.12 272 ALA A CA 1
ATOM 2162 C C . ALA A 1 272 ? 18.439 -12.141 15.220 1.00 89.12 272 ALA A C 1
ATOM 2164 O O . ALA A 1 272 ? 18.115 -11.197 14.508 1.00 89.12 272 ALA A O 1
ATOM 2165 N N . ASN A 1 273 ? 18.716 -13.342 14.703 1.00 85.62 273 ASN A N 1
ATOM 2166 C CA . ASN A 1 273 ? 18.632 -13.649 13.264 1.00 85.62 273 ASN A CA 1
ATOM 2167 C C . ASN A 1 273 ? 19.372 -12.640 12.364 1.00 85.62 273 ASN A C 1
ATOM 2169 O O . ASN A 1 273 ? 18.903 -12.277 11.288 1.00 85.62 273 ASN A O 1
ATOM 2173 N N . GLN A 1 274 ? 20.543 -12.172 12.816 1.00 86.81 274 GLN A N 1
ATOM 2174 C CA . GLN A 1 274 ? 21.352 -11.147 12.136 1.00 86.81 274 GLN A CA 1
ATOM 2175 C C . GLN A 1 274 ? 20.654 -9.784 11.979 1.00 86.81 274 GLN A C 1
ATOM 2177 O O . GLN A 1 274 ? 21.157 -8.931 11.248 1.00 86.81 274 GLN A O 1
ATOM 2182 N N . GLN A 1 275 ? 19.534 -9.560 12.666 1.00 88.56 275 GLN A N 1
ATOM 2183 C CA . GLN A 1 275 ? 18.860 -8.275 12.774 1.00 88.56 275 GLN A CA 1
ATOM 2184 C C . GLN A 1 275 ? 19.074 -7.692 14.165 1.00 88.56 275 GLN A C 1
ATOM 2186 O O . GLN A 1 275 ? 19.075 -8.406 15.166 1.00 88.56 275 GLN A O 1
ATOM 2191 N N . LYS A 1 276 ? 19.291 -6.383 14.223 1.00 93.19 276 LYS A N 1
ATOM 2192 C CA . LYS A 1 276 ? 19.490 -5.631 15.453 1.00 93.19 276 LYS A CA 1
ATOM 2193 C C . LYS A 1 276 ? 18.237 -4.815 15.737 1.00 93.19 276 LYS A C 1
ATOM 2195 O O . LYS A 1 276 ? 17.800 -4.047 14.883 1.00 93.19 276 LYS A O 1
ATOM 2200 N N . THR A 1 277 ? 17.697 -4.951 16.943 1.00 92.12 277 THR A N 1
ATOM 2201 C CA . THR A 1 277 ? 16.522 -4.191 17.374 1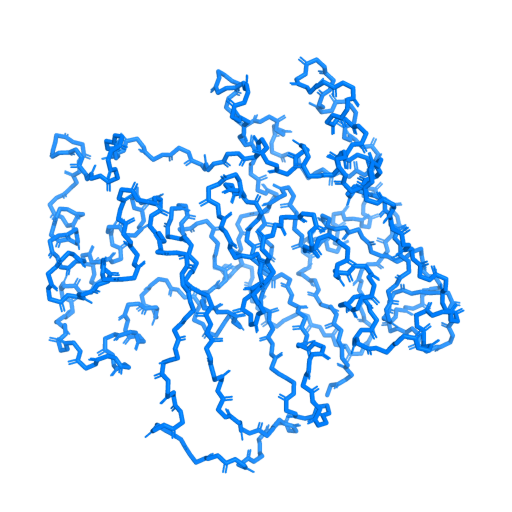.00 92.12 277 THR A CA 1
ATOM 2202 C C . THR A 1 277 ? 16.864 -2.705 17.485 1.00 92.12 277 THR A C 1
ATOM 2204 O O . THR A 1 277 ? 17.842 -2.314 18.129 1.00 92.12 277 THR A O 1
ATOM 2207 N N . ILE A 1 278 ? 16.051 -1.859 16.859 1.00 92.94 278 ILE A N 1
ATOM 2208 C CA . ILE A 1 278 ? 16.114 -0.398 16.971 1.00 92.94 278 ILE A CA 1
ATOM 2209 C C . ILE A 1 278 ? 14.698 0.152 17.193 1.00 92.94 278 ILE A C 1
ATOM 2211 O O . ILE A 1 278 ? 13.735 -0.573 16.939 1.00 92.94 278 ILE A O 1
ATOM 2215 N N . PRO A 1 279 ? 14.540 1.384 17.703 1.00 93.38 279 PRO A N 1
ATOM 2216 C CA . PRO A 1 279 ? 13.242 2.051 17.716 1.00 93.38 279 PRO A CA 1
ATOM 2217 C C . PRO A 1 279 ? 12.698 2.238 16.297 1.00 93.38 279 PRO A C 1
ATOM 2219 O O . PRO A 1 279 ? 13.442 2.614 15.390 1.00 93.38 279 PRO A O 1
ATOM 2222 N N . ASP A 1 280 ? 11.396 2.019 16.125 1.00 90.06 280 ASP A N 1
ATOM 2223 C CA . ASP A 1 280 ? 10.734 2.165 14.827 1.00 90.06 280 ASP A CA 1
ATOM 2224 C C . ASP A 1 280 ? 10.617 3.645 14.418 1.00 90.06 280 ASP A C 1
ATOM 2226 O O . ASP A 1 280 ? 10.745 3.974 13.235 1.00 90.06 280 ASP A O 1
ATOM 2230 N N . GLY A 1 281 ? 10.383 4.549 15.372 1.00 92.75 281 GLY A N 1
ATOM 2231 C CA . GLY A 1 281 ? 10.086 5.952 15.088 1.00 92.75 281 GLY A CA 1
ATOM 2232 C C . GLY A 1 281 ? 8.733 6.150 14.382 1.00 92.75 281 GLY A C 1
ATOM 2233 O O . GLY A 1 281 ? 7.945 5.206 14.249 1.00 92.75 281 GLY A O 1
ATOM 2234 N N . PRO A 1 282 ? 8.440 7.379 13.916 1.00 93.94 282 PRO A N 1
ATOM 2235 C CA . PRO A 1 282 ? 7.120 7.732 13.413 1.00 93.94 282 PRO A CA 1
ATOM 2236 C C . PRO A 1 282 ? 6.764 6.994 12.120 1.00 93.94 282 PRO A C 1
ATOM 2238 O O . PRO A 1 282 ? 7.568 6.882 11.194 1.00 93.94 282 PRO A O 1
ATOM 2241 N N . ILE A 1 283 ? 5.521 6.527 12.052 1.00 93.12 283 ILE A N 1
ATOM 2242 C CA . ILE A 1 283 ? 4.931 5.839 10.903 1.00 93.12 283 ILE A CA 1
ATOM 2243 C C . ILE A 1 283 ? 3.659 6.575 10.514 1.00 93.12 283 ILE A C 1
ATOM 2245 O O . ILE A 1 283 ? 2.887 6.991 11.377 1.00 93.12 283 ILE A O 1
ATOM 2249 N N . LYS A 1 284 ? 3.429 6.738 9.214 1.00 94.19 284 LYS A N 1
ATOM 2250 C CA . LYS A 1 284 ? 2.183 7.309 8.704 1.00 94.19 284 LYS A CA 1
ATOM 2251 C C . LYS A 1 284 ? 0.972 6.467 9.131 1.00 94.19 284 LYS A C 1
ATOM 2253 O O . LYS A 1 284 ? 0.995 5.244 9.014 1.00 94.19 284 LYS A O 1
ATOM 2258 N N . THR A 1 285 ? -0.120 7.121 9.512 1.00 95.12 285 THR A N 1
ATOM 2259 C CA . THR A 1 285 ? -1.439 6.479 9.583 1.00 95.12 285 THR A CA 1
ATOM 2260 C C . THR A 1 285 ? -1.885 6.013 8.191 1.00 95.12 285 THR A C 1
ATOM 2262 O O . THR A 1 285 ? -2.119 6.830 7.295 1.00 95.12 285 THR A O 1
ATOM 2265 N N . PHE A 1 286 ? -2.020 4.703 7.988 1.00 94.25 286 PHE A N 1
ATOM 2266 C CA . PHE A 1 286 ? -2.614 4.152 6.766 1.00 94.25 286 PHE A CA 1
ATOM 2267 C C . PHE A 1 286 ? -4.144 4.215 6.827 1.00 94.25 286 PHE A C 1
ATOM 2269 O O . PHE A 1 286 ? -4.729 4.167 7.907 1.00 94.25 286 PHE A O 1
ATOM 2276 N N . THR A 1 287 ? -4.798 4.335 5.670 1.00 95.56 287 THR A N 1
ATOM 2277 C CA . THR A 1 287 ? -6.261 4.224 5.605 1.00 95.56 287 THR A CA 1
ATOM 2278 C C . THR A 1 287 ? -6.703 2.829 6.051 1.00 95.56 287 THR A C 1
ATOM 2280 O O . THR A 1 287 ? -6.052 1.842 5.717 1.00 95.56 287 THR A O 1
ATOM 2283 N N . LEU A 1 288 ? -7.811 2.748 6.792 1.00 97.06 288 LEU A N 1
ATOM 2284 C CA . LEU A 1 288 ? -8.478 1.472 7.088 1.00 97.06 288 LEU A CA 1
ATOM 2285 C C . LEU A 1 288 ? -9.617 1.153 6.113 1.00 97.06 288 LEU A C 1
ATOM 2287 O O . LEU A 1 288 ? -10.290 0.135 6.254 1.00 97.06 288 LEU A O 1
ATOM 2291 N N . ARG A 1 289 ? -9.869 2.012 5.123 1.00 96.19 289 ARG A N 1
ATOM 2292 C CA . ARG A 1 289 ? -10.880 1.742 4.105 1.00 96.19 289 ARG A CA 1
ATOM 2293 C C . ARG A 1 289 ? -10.358 0.650 3.168 1.00 96.19 289 ARG A C 1
ATOM 2295 O O . ARG A 1 289 ? -9.293 0.808 2.580 1.00 96.19 289 ARG A O 1
ATOM 2302 N N . GLY A 1 290 ? -11.099 -0.450 3.044 1.00 95.44 290 GLY A N 1
ATOM 2303 C CA . GLY A 1 290 ? -10.662 -1.649 2.326 1.00 95.44 290 GLY A CA 1
ATOM 2304 C C . GLY A 1 290 ? -9.607 -2.480 3.064 1.00 95.44 290 GLY A C 1
ATOM 2305 O O . GLY A 1 290 ? -8.958 -3.308 2.435 1.00 95.44 290 GLY A O 1
ATOM 2306 N N . ILE A 1 291 ? -9.420 -2.278 4.378 1.00 96.25 291 ILE A N 1
ATOM 2307 C CA . ILE A 1 291 ? -8.355 -2.940 5.155 1.00 96.25 291 ILE A CA 1
ATOM 2308 C C . ILE A 1 291 ? -8.405 -4.468 5.064 1.00 96.25 291 ILE A C 1
ATOM 2310 O O . ILE A 1 291 ? -7.367 -5.110 5.032 1.00 96.25 291 ILE A O 1
ATOM 2314 N N . LYS A 1 292 ? -9.597 -5.064 4.967 1.00 95.50 292 LYS A N 1
ATOM 2315 C CA . LYS A 1 292 ? -9.761 -6.523 4.886 1.00 95.50 292 LYS A CA 1
ATOM 2316 C C . LYS A 1 292 ? -9.084 -7.167 3.673 1.00 95.50 292 LYS A C 1
ATOM 2318 O O . LYS A 1 292 ? -8.830 -8.365 3.707 1.00 95.50 292 LYS A O 1
ATOM 2323 N N . ASP A 1 293 ? -8.818 -6.382 2.631 1.00 95.62 293 ASP A N 1
ATOM 2324 C CA . ASP A 1 293 ? -8.270 -6.875 1.372 1.00 95.62 293 ASP A CA 1
ATOM 2325 C C . ASP A 1 293 ? -6.732 -6.870 1.377 1.00 95.62 293 ASP A C 1
ATOM 2327 O O . ASP A 1 293 ? -6.132 -7.411 0.458 1.00 95.62 293 ASP A O 1
ATOM 2331 N N . SER A 1 294 ? -6.089 -6.285 2.399 1.00 95.81 294 SER A N 1
ATOM 2332 C CA . SER A 1 294 ? -4.644 -6.023 2.422 1.00 95.81 294 SER A CA 1
ATOM 2333 C C . SER A 1 294 ? -3.888 -6.657 3.605 1.00 95.81 294 SER A C 1
ATOM 2335 O O . SER A 1 294 ? -3.206 -5.921 4.322 1.00 95.81 294 SER A O 1
ATOM 2337 N N . PRO A 1 295 ? -4.009 -7.969 3.885 1.00 96.62 295 PRO A N 1
ATOM 2338 C CA . PRO A 1 295 ? -3.081 -8.638 4.792 1.00 96.62 295 PRO A CA 1
ATOM 2339 C C . PRO A 1 295 ? -1.677 -8.762 4.153 1.00 96.62 295 PRO A C 1
ATOM 2341 O O . PRO A 1 295 ? -1.571 -8.796 2.931 1.00 96.62 295 PRO A O 1
ATOM 2344 N N . PRO A 1 296 ? -0.597 -8.893 4.938 1.00 97.12 296 PRO A N 1
ATOM 2345 C CA . PRO A 1 296 ? -0.545 -8.704 6.382 1.00 97.12 296 PRO A CA 1
ATOM 2346 C C . PRO A 1 296 ? -0.655 -7.215 6.762 1.00 97.12 296 PRO A C 1
ATOM 2348 O O . PRO A 1 296 ? -0.727 -6.323 5.928 1.00 97.12 296 PRO A O 1
ATOM 2351 N N . TYR A 1 297 ? -0.684 -6.937 8.059 1.00 96.31 297 TYR A N 1
ATOM 2352 C CA . TYR A 1 297 ? -0.954 -5.619 8.617 1.00 96.31 297 TYR A CA 1
ATOM 2353 C C . TYR A 1 297 ? 0.263 -5.034 9.338 1.00 96.31 297 TYR A C 1
ATOM 2355 O O . TYR A 1 297 ? 1.185 -5.742 9.759 1.00 96.31 297 TYR A O 1
ATOM 2363 N N . LEU A 1 298 ? 0.193 -3.713 9.551 1.00 94.50 298 LEU A N 1
ATOM 2364 C CA . LEU A 1 298 ? 1.281 -2.832 9.990 1.00 94.50 298 LEU A CA 1
ATOM 2365 C C . LEU A 1 298 ? 2.324 -2.581 8.885 1.00 94.50 298 LEU A C 1
ATOM 2367 O O . LEU A 1 298 ? 2.403 -3.289 7.894 1.00 94.50 298 LEU A O 1
ATOM 2371 N N . HIS A 1 299 ? 3.137 -1.539 9.057 1.00 92.81 299 HIS A N 1
ATOM 2372 C CA . HIS A 1 299 ? 4.105 -1.073 8.056 1.00 92.81 299 HIS A CA 1
ATOM 2373 C C . HIS A 1 299 ? 5.161 -2.095 7.608 1.00 92.81 299 HIS A C 1
ATOM 2375 O O . HIS A 1 299 ? 5.857 -1.848 6.626 1.00 92.81 299 HIS A O 1
ATOM 2381 N N . ASP A 1 300 ? 5.329 -3.185 8.347 1.00 92.38 300 ASP A N 1
ATOM 2382 C CA . ASP A 1 300 ? 6.323 -4.226 8.113 1.00 92.38 300 ASP A CA 1
ATOM 2383 C C . ASP A 1 300 ? 5.711 -5.630 8.010 1.00 92.38 300 ASP A C 1
ATOM 2385 O O . ASP A 1 300 ? 6.452 -6.611 7.977 1.00 92.38 300 ASP A O 1
ATOM 2389 N N . GLY A 1 301 ? 4.377 -5.730 7.965 1.00 93.56 301 GLY A N 1
ATOM 2390 C CA . GLY A 1 301 ? 3.659 -6.988 7.772 1.00 93.56 301 GLY A CA 1
ATOM 2391 C C . GLY A 1 301 ? 3.753 -7.978 8.937 1.00 93.56 301 GLY A C 1
ATOM 2392 O O . GLY A 1 301 ? 3.500 -9.166 8.748 1.00 93.56 301 GLY A O 1
ATOM 2393 N N . ARG A 1 302 ? 4.134 -7.539 10.147 1.00 93.44 302 ARG A N 1
ATOM 2394 C CA . ARG A 1 302 ? 4.301 -8.448 11.300 1.00 93.44 302 ARG A CA 1
ATOM 2395 C C . ARG A 1 302 ? 2.983 -8.988 11.875 1.00 93.44 302 ARG A C 1
ATOM 2397 O O . ARG A 1 302 ? 3.015 -9.903 12.694 1.00 93.44 302 ARG A O 1
ATOM 2404 N N . LEU A 1 303 ? 1.845 -8.387 11.525 1.00 96.94 303 LEU A N 1
ATOM 2405 C CA . LEU A 1 303 ? 0.526 -8.749 12.048 1.00 96.94 303 LEU A CA 1
ATOM 2406 C C . LEU A 1 303 ? -0.240 -9.493 10.954 1.00 96.94 303 LEU A C 1
ATOM 2408 O O . LEU A 1 303 ? -0.636 -8.889 9.969 1.00 96.94 303 LEU A O 1
ATOM 2412 N N . LEU A 1 304 ? -0.439 -10.801 11.094 1.00 96.88 304 LEU A N 1
ATOM 2413 C CA . LEU A 1 304 ? -0.951 -11.625 9.991 1.00 96.88 304 LEU A CA 1
ATOM 2414 C C . LEU A 1 304 ? -2.461 -11.472 9.781 1.00 96.88 304 LEU A C 1
ATOM 2416 O O . LEU A 1 304 ? -2.958 -11.619 8.667 1.00 96.88 304 LEU A O 1
ATOM 2420 N N . THR A 1 305 ? -3.202 -11.161 10.846 1.00 97.75 305 THR A N 1
ATOM 2421 C CA . THR A 1 305 ? -4.663 -11.041 10.808 1.00 97.75 305 THR A CA 1
ATOM 2422 C C . THR A 1 305 ? -5.165 -9.724 11.406 1.00 97.75 305 THR A C 1
ATOM 2424 O O . THR A 1 305 ? -4.482 -9.043 12.180 1.00 97.75 305 THR A O 1
ATOM 2427 N N . LEU A 1 306 ? -6.419 -9.368 11.103 1.00 98.19 306 LEU A N 1
ATOM 2428 C CA . LEU A 1 306 ? -7.099 -8.259 11.781 1.00 98.19 306 LEU A CA 1
ATOM 2429 C C . LEU A 1 306 ? -7.259 -8.516 13.286 1.00 98.19 306 LEU A C 1
ATOM 2431 O O . LEU A 1 306 ? -7.241 -7.568 14.069 1.00 98.19 306 LEU A O 1
ATOM 2435 N N . ALA A 1 307 ? -7.384 -9.781 13.699 1.00 98.31 307 ALA A N 1
ATOM 2436 C CA . ALA A 1 307 ? -7.438 -10.157 15.108 1.00 98.31 307 ALA A CA 1
ATOM 2437 C C . ALA A 1 307 ? -6.098 -9.885 15.811 1.00 98.31 307 ALA A C 1
ATOM 2439 O O . ALA A 1 307 ? -6.093 -9.278 16.884 1.00 98.31 307 ALA A O 1
ATOM 2440 N N . ASP A 1 308 ? -4.975 -10.236 15.172 1.00 98.38 308 ASP A N 1
ATOM 2441 C CA . ASP A 1 308 ? -3.633 -9.886 15.660 1.00 98.38 308 ASP A CA 1
ATOM 2442 C C . ASP A 1 308 ? -3.464 -8.370 15.736 1.00 98.38 308 ASP A C 1
ATOM 2444 O O . ASP A 1 308 ? -2.897 -7.852 16.694 1.00 98.38 308 ASP A O 1
ATOM 2448 N N . THR A 1 309 ? -4.013 -7.642 14.760 1.00 97.88 309 THR A N 1
ATOM 2449 C CA . THR A 1 309 ? -3.979 -6.175 14.732 1.00 97.88 309 THR A CA 1
ATOM 2450 C C . THR A 1 309 ? -4.758 -5.560 15.892 1.00 97.88 309 THR A C 1
ATOM 2452 O O . THR A 1 309 ? -4.236 -4.697 16.601 1.00 97.88 309 THR A O 1
ATOM 2455 N N . ALA A 1 310 ? -5.981 -6.031 16.142 1.00 98.25 310 ALA A N 1
ATOM 2456 C CA . ALA A 1 310 ? -6.792 -5.580 17.268 1.00 98.25 310 ALA A CA 1
ATOM 2457 C C . ALA A 1 310 ? -6.114 -5.876 18.617 1.00 98.25 310 ALA A C 1
ATOM 2459 O O . ALA A 1 310 ? -6.088 -5.010 19.494 1.00 98.25 310 ALA A O 1
ATOM 2460 N N . GLU A 1 311 ? -5.527 -7.066 18.783 1.00 98.50 311 GLU A N 1
ATOM 2461 C CA . GLU A 1 311 ? -4.812 -7.420 20.013 1.00 98.50 311 GLU A CA 1
ATOM 2462 C C . GLU A 1 311 ? -3.520 -6.617 20.188 1.00 98.50 311 GLU A C 1
ATOM 2464 O O . GLU A 1 311 ? -3.249 -6.101 21.274 1.00 98.50 311 GLU A O 1
ATOM 2469 N N . TYR A 1 312 ? -2.755 -6.432 19.115 1.00 98.12 312 TYR A N 1
ATOM 2470 C CA . TYR A 1 312 ? -1.533 -5.641 19.132 1.00 98.12 312 TYR A CA 1
ATOM 2471 C C . TYR A 1 312 ? -1.789 -4.214 19.628 1.00 98.12 312 TYR A C 1
ATOM 2473 O O . TYR A 1 312 ? -1.143 -3.764 20.576 1.00 98.12 312 TYR A O 1
ATOM 2481 N N . PHE A 1 313 ? -2.771 -3.508 19.059 1.00 98.00 313 PHE A N 1
ATOM 2482 C CA . PHE A 1 313 ? -3.097 -2.148 19.500 1.00 98.00 313 PHE A CA 1
ATOM 2483 C C . PHE A 1 313 ? -3.744 -2.112 20.889 1.00 98.00 313 PHE A C 1
ATOM 2485 O O . PHE A 1 313 ? -3.495 -1.169 21.643 1.00 98.00 313 PHE A O 1
ATOM 2492 N N . ASN A 1 314 ? -4.497 -3.146 21.278 1.00 98.50 314 ASN A N 1
ATOM 2493 C CA . ASN A 1 314 ? -5.010 -3.288 22.641 1.00 98.50 314 ASN A CA 1
ATOM 2494 C C . ASN A 1 314 ? -3.877 -3.310 23.682 1.00 98.50 314 ASN A C 1
ATOM 2496 O O . ASN A 1 314 ? -3.959 -2.606 24.694 1.00 98.50 314 ASN A O 1
ATOM 2500 N N . LEU A 1 315 ? -2.804 -4.061 23.409 1.00 97.62 315 LEU A N 1
ATOM 2501 C CA . LEU A 1 315 ? -1.619 -4.151 24.265 1.00 97.62 315 LEU A CA 1
ATOM 2502 C C . LEU A 1 315 ? -0.777 -2.872 24.213 1.00 97.62 315 LEU A C 1
ATOM 2504 O O . LEU A 1 315 ? -0.481 -2.279 25.251 1.00 97.62 315 LEU A O 1
ATOM 2508 N N . VAL A 1 316 ? -0.420 -2.421 23.009 1.00 96.81 316 VAL A N 1
ATOM 2509 C CA . VAL A 1 316 ? 0.482 -1.280 22.800 1.00 96.81 316 VAL A CA 1
ATOM 2510 C C . VAL A 1 316 ? -0.106 0.004 23.382 1.00 96.81 316 VAL A C 1
ATOM 2512 O O . VAL A 1 316 ? 0.624 0.760 24.026 1.00 96.81 316 VAL A O 1
ATOM 2515 N N . LEU A 1 317 ? -1.406 0.249 23.205 1.00 96.44 317 LEU A N 1
ATOM 2516 C CA . LEU A 1 317 ? -2.078 1.456 23.699 1.00 96.44 317 LEU A CA 1
ATOM 2517 C C . LEU A 1 317 ? -2.709 1.279 25.093 1.00 96.44 317 LEU A C 1
ATOM 2519 O O . LEU A 1 317 ? -3.246 2.241 25.642 1.00 96.44 317 LEU A O 1
ATOM 2523 N N . GLY A 1 318 ? -2.643 0.079 25.683 1.00 97.12 318 GLY A N 1
ATOM 2524 C CA . GLY A 1 318 ? -3.169 -0.198 27.023 1.00 97.12 318 GLY A CA 1
ATOM 2525 C C . GLY A 1 318 ? -4.689 -0.029 27.142 1.00 97.12 318 GLY A C 1
ATOM 2526 O O . GLY A 1 318 ? -5.175 0.430 28.178 1.00 97.12 318 GLY A O 1
ATOM 2527 N N . LEU A 1 319 ? -5.440 -0.384 26.093 1.00 97.94 319 LEU A N 1
ATOM 2528 C CA . LEU A 1 319 ? -6.881 -0.105 25.963 1.00 97.94 319 LEU A CA 1
ATOM 2529 C C . LEU A 1 319 ? -7.757 -0.984 26.868 1.00 97.94 319 LEU A C 1
ATOM 2531 O O . LEU A 1 319 ? -8.891 -0.618 27.186 1.00 97.94 319 LEU A O 1
ATOM 2535 N N . LYS A 1 320 ? -7.232 -2.140 27.301 1.00 98.19 320 LYS A N 1
ATOM 2536 C CA . LYS A 1 320 ? -7.933 -3.122 28.151 1.00 98.19 320 LYS A CA 1
ATOM 2537 C C . LYS A 1 320 ? -9.285 -3.539 27.553 1.00 98.19 320 LYS A C 1
ATOM 2539 O O . LYS A 1 320 ? -10.300 -3.617 28.255 1.00 98.19 320 LYS A O 1
ATOM 2544 N N . LEU A 1 321 ? -9.309 -3.759 26.241 1.00 98.62 321 LEU A N 1
ATOM 2545 C CA . LEU A 1 321 ? -10.450 -4.318 25.530 1.00 98.62 321 LEU A CA 1
ATOM 2546 C C . LEU A 1 321 ? -10.646 -5.783 25.926 1.00 98.62 321 LEU A C 1
ATOM 2548 O O . LEU A 1 321 ? -9.692 -6.550 26.061 1.00 98.62 321 LEU A O 1
ATOM 2552 N N . THR A 1 322 ? -11.901 -6.156 26.121 1.00 98.69 322 THR A N 1
ATOM 2553 C CA . THR A 1 322 ? -12.342 -7.533 26.338 1.00 98.69 322 THR A CA 1
ATOM 2554 C C . THR A 1 322 ? -12.362 -8.301 25.016 1.00 98.69 322 THR A C 1
ATOM 2556 O O . THR A 1 322 ? -12.342 -7.699 23.942 1.00 98.69 322 THR A O 1
ATOM 2559 N N . GLN A 1 323 ? -12.428 -9.635 25.070 1.00 98.50 323 GLN A N 1
ATOM 2560 C CA . GLN A 1 323 ? -12.516 -10.443 23.849 1.00 98.50 323 GLN A CA 1
ATOM 2561 C C . GLN A 1 323 ? -13.722 -10.060 22.965 1.00 98.50 323 GLN A C 1
ATOM 2563 O O . GLN A 1 323 ? -13.492 -9.779 21.792 1.00 98.50 323 GLN A O 1
ATOM 2568 N N . PRO A 1 324 ? -14.953 -9.896 23.498 1.00 98.75 324 PRO A N 1
ATOM 2569 C CA . PRO A 1 324 ? -16.092 -9.469 22.679 1.00 98.75 324 PRO A CA 1
ATOM 2570 C C . PRO A 1 324 ? -15.911 -8.095 22.014 1.00 98.75 324 PRO A C 1
ATOM 2572 O O . PRO A 1 324 ? -16.363 -7.891 20.889 1.00 98.75 324 PRO A O 1
ATOM 2575 N N . GLU A 1 325 ? -15.239 -7.148 22.682 1.00 98.81 325 GLU A N 1
ATOM 2576 C CA . GLU A 1 325 ? -14.945 -5.826 22.105 1.00 98.81 325 GLU A CA 1
ATOM 2577 C C . GLU A 1 325 ? -13.956 -5.936 20.935 1.00 98.81 325 GLU A C 1
ATOM 2579 O O . GLU A 1 325 ? -14.145 -5.282 19.912 1.00 98.81 325 GLU A O 1
ATOM 2584 N N . LYS A 1 326 ? -12.927 -6.786 21.056 1.00 98.75 326 LYS A N 1
ATOM 2585 C CA . LYS A 1 326 ? -11.968 -7.042 19.969 1.00 98.75 326 LYS A CA 1
ATOM 2586 C C . LYS A 1 326 ? -12.620 -7.756 18.788 1.00 98.75 326 LYS A C 1
ATOM 2588 O O . LYS A 1 326 ? -12.400 -7.353 17.652 1.00 98.75 326 LYS A O 1
ATOM 2593 N N . ASP A 1 327 ? -13.452 -8.761 19.047 1.00 98.81 327 ASP A N 1
ATOM 2594 C CA . ASP A 1 327 ? -14.169 -9.487 17.992 1.00 98.81 327 ASP A CA 1
ATOM 2595 C C . ASP A 1 327 ? -15.109 -8.545 17.223 1.00 98.81 327 ASP A C 1
ATOM 2597 O O . ASP A 1 327 ? -15.173 -8.575 15.994 1.00 98.81 327 ASP A O 1
ATOM 2601 N N . SER A 1 328 ? -15.777 -7.637 17.942 1.00 98.88 328 SER A N 1
ATOM 2602 C CA . SER A 1 328 ? -16.626 -6.603 17.342 1.00 98.88 328 SER A CA 1
ATOM 2603 C C . SER A 1 328 ? -15.807 -5.597 16.522 1.00 98.88 328 SER A C 1
ATOM 2605 O O . SER A 1 328 ? -16.209 -5.241 15.416 1.00 98.88 328 SER A O 1
ATOM 2607 N N . LEU A 1 329 ? -14.625 -5.178 16.998 1.00 98.62 329 LEU A N 1
ATOM 2608 C CA . LEU A 1 329 ? -13.702 -4.343 16.213 1.00 98.62 329 LEU A CA 1
ATOM 2609 C C . LEU A 1 329 ? -13.271 -5.020 14.908 1.00 98.62 329 LEU A C 1
ATOM 2611 O O . LEU A 1 329 ? -13.242 -4.364 13.869 1.00 98.62 329 LEU A O 1
ATOM 2615 N N . VAL A 1 330 ? -12.959 -6.317 14.945 1.00 98.75 330 VAL A N 1
ATOM 2616 C CA . VAL A 1 330 ? -12.624 -7.084 13.736 1.00 98.75 330 VAL A CA 1
ATOM 2617 C C . VAL A 1 330 ? -13.815 -7.118 12.781 1.00 98.75 330 VAL A C 1
ATOM 2619 O O . VAL A 1 330 ? -13.642 -6.822 11.601 1.00 98.75 330 VAL A O 1
ATOM 2622 N N . ALA A 1 331 ? -15.026 -7.388 13.280 1.00 98.75 331 ALA A N 1
ATOM 2623 C CA . ALA A 1 331 ? -16.240 -7.351 12.463 1.00 98.75 331 ALA A CA 1
ATOM 2624 C C . ALA A 1 331 ? -16.439 -5.980 11.794 1.00 98.75 331 ALA A C 1
ATOM 2626 O O . ALA A 1 331 ? -16.742 -5.915 10.605 1.00 98.75 331 ALA A O 1
ATOM 2627 N N . TYR A 1 332 ? -16.203 -4.886 12.524 1.00 98.69 332 TYR A N 1
ATOM 2628 C CA . TYR A 1 332 ? -16.263 -3.540 11.961 1.00 98.69 332 TYR A CA 1
ATOM 2629 C C . TYR A 1 332 ? -15.205 -3.304 10.877 1.00 98.69 332 TYR A C 1
ATOM 2631 O O . TYR A 1 332 ? -15.555 -2.832 9.800 1.00 98.69 332 TYR A O 1
ATOM 2639 N N . MET A 1 333 ? -13.942 -3.681 11.105 1.00 98.06 333 MET A N 1
ATOM 2640 C CA . MET A 1 333 ? -12.871 -3.542 10.105 1.00 98.06 333 MET A CA 1
ATOM 2641 C C . MET A 1 333 ? -13.138 -4.351 8.826 1.00 98.06 333 MET A C 1
ATOM 2643 O O . MET A 1 333 ? -12.791 -3.903 7.738 1.00 98.06 333 MET A O 1
ATOM 2647 N N . LEU A 1 334 ? -13.812 -5.501 8.928 1.00 97.62 334 LEU A N 1
ATOM 2648 C CA . LEU A 1 334 ? -14.258 -6.289 7.769 1.00 97.62 334 LEU A CA 1
ATOM 2649 C C . LEU A 1 334 ? -15.390 -5.611 6.967 1.00 97.62 334 LEU A C 1
ATOM 2651 O O . LEU A 1 334 ? -15.608 -5.936 5.796 1.00 97.62 334 LEU A O 1
ATOM 2655 N N . ALA A 1 335 ? -16.116 -4.670 7.574 1.00 97.25 335 ALA A N 1
ATOM 2656 C CA . ALA A 1 335 ? -17.155 -3.885 6.909 1.00 97.25 335 ALA A CA 1
ATOM 2657 C C . ALA A 1 335 ? -16.613 -2.633 6.193 1.00 97.25 335 ALA A C 1
ATOM 2659 O O . ALA A 1 335 ? -17.352 -2.028 5.406 1.00 97.25 335 ALA A O 1
ATOM 2660 N N . LEU A 1 336 ? -15.356 -2.254 6.466 1.00 95.50 336 LEU A N 1
ATOM 2661 C CA . LEU A 1 336 ? -14.656 -1.150 5.803 1.00 95.50 336 LEU A CA 1
ATOM 2662 C C . LEU A 1 336 ? -14.212 -1.523 4.384 1.00 95.50 336 LEU A C 1
ATOM 2664 O O . LEU A 1 336 ? -13.824 -0.579 3.664 1.00 95.50 336 LEU A O 1
#

Radius of gyration: 20.05 Å; chains: 1; bounding box: 57×36×52 Å

Secondary structure (DSSP, 8-state):
---SEE--HHHHHHHHHHH------SS----S-GGGS--SSPP-EETT-GGG--SSSS----TTTHHHHHTTTS-HHHHHHHHHHTS-B--SSSSSSTT-SSSS----B-HHHHSGGGS--S-EEE-TTSSSGGG--EEEPPP-TTGGG-S---SSS---SHHHHHHHHHHTGGGTT-HHHHHHHT-----IIIIIHHHHHHHTTEEPPP-TTB-TTS-B-TTTS-HHHHHHHHHHHTTT-GGGTS-GGGTT--S-EE---GGGGS-TT-EETTEE------EE----TTGGGS-SBSTTS-B-SHHHHHHHHHHHTT----HHHHHHHHHHHHH-

pLDDT: mean 95.0, std 4.18, range [55.09, 98.88]